Protein AF-A0A7R8VDI5-F1 (afdb_monomer)

Foldseek 3Di:
DKKKWKWDLPPDPVLQFQDCVQQPPNRPPLVSSCVPRVVVLVDPPHDPNGRIDIDDDDPPDDDDDDAQMDMGMDDPDDDDDDDDDDDDPVCLLVVLLCCCVPPVPVSVVVLVVCVVVPVVSNVSSVPHDSVDDPSGDDDPDPDDDDDDDDDDDDDDDDDDDDDDDDDDDDDDDDDDDDDDDDDDDDDDDDDD

Sequence (192 aa):
MTRWCMFPTHTPKDLLKVTPADGGKQRDEAITWFRIIYPRTQLPTWPQDCKPVEILQKPGETVFVPGGWWHVVVNLDTTVAVTQNFCSRTNFPVVWHKTVRGRPKLSRKLYKVFKEKEPSLVAVADSIDVNTDTGVASDSSSGSTSSSSSSSDSSCSSSSEEDSGQESLSAHKKKKSCLAYCESSTLDHAAT

Secondary structure (DSSP, 8-state):
-EEEEEE-TTS-HHHHSPPHHHHGGGTTSHHHHHHHTHHHHTSTTS-GGGPPEEEEEPTT------TT-EEEEEESSS----------TTTHHHHHHHHHHH-HHHHHHHHHHHHHH-HHHHHHHHH--SSS--S---------------------------------------------------------

pLDDT: mean 78.17, std 28.19, range [25.27, 98.56]

InterPro domains:
  IPR003347 JmjC domain [PF02373] (3-86)
  IPR003347 JmjC domain [PS51184] (1-103)
  IPR050910 JMJD6 family arginine demethylases/lysyl-hydroxylases [PTHR12480] (3-163)

Radius of gyration: 26.82 Å; Cα contacts (8 Å, |Δi|>4): 143; chains: 1; bounding box: 60×62×84 Å

Structure (mmCIF, N/CA/C/O backbone):
data_AF-A0A7R8VDI5-F1
#
_entry.id   AF-A0A7R8VDI5-F1
#
loop_
_atom_site.group_PDB
_atom_site.id
_atom_site.type_symbol
_atom_site.label_atom_id
_atom_site.label_alt_id
_atom_site.label_comp_id
_atom_site.label_asym_id
_atom_site.label_entity_id
_atom_site.label_seq_id
_atom_site.pdbx_PDB_ins_code
_atom_site.Cartn_x
_atom_site.Cartn_y
_atom_site.Cartn_z
_atom_site.occupancy
_atom_site.B_iso_or_equiv
_atom_site.auth_seq_id
_atom_site.auth_comp_id
_atom_site.auth_asym_id
_atom_site.auth_atom_id
_atom_site.pdbx_PDB_model_num
ATOM 1 N N . MET A 1 1 ? -2.440 9.668 -17.125 1.00 95.62 1 MET A N 1
ATOM 2 C CA . MET A 1 1 ? -2.503 8.214 -16.887 1.00 95.62 1 MET A CA 1
ATOM 3 C C . MET A 1 1 ? -1.468 7.829 -15.849 1.00 95.62 1 MET A C 1
ATOM 5 O O . MET A 1 1 ? -0.356 8.354 -15.863 1.00 95.62 1 MET A O 1
ATOM 9 N N . THR A 1 2 ? -1.811 6.889 -14.971 1.00 98.25 2 THR A N 1
ATOM 10 C CA . THR A 1 2 ? -0.881 6.365 -13.961 1.00 98.25 2 THR A CA 1
ATOM 11 C C . THR A 1 2 ? -0.693 4.867 -14.134 1.00 98.25 2 THR A C 1
ATOM 13 O O . THR A 1 2 ? -1.614 4.142 -14.516 1.00 98.25 2 THR A O 1
ATOM 16 N N . ARG A 1 3 ? 0.525 4.395 -13.871 1.00 98.50 3 ARG A N 1
ATOM 17 C CA . ARG A 1 3 ? 0.865 2.974 -13.878 1.00 98.50 3 ARG A CA 1
ATOM 18 C C . ARG A 1 3 ? 1.124 2.504 -12.458 1.00 98.50 3 ARG A C 1
ATOM 20 O O . ARG A 1 3 ? 1.915 3.118 -11.744 1.00 98.50 3 ARG A O 1
ATOM 27 N N . TRP A 1 4 ? 0.491 1.399 -12.089 1.00 98.56 4 TRP A N 1
ATOM 28 C CA . TRP A 1 4 ? 0.564 0.803 -10.764 1.00 98.56 4 TRP A CA 1
ATOM 29 C C . TRP A 1 4 ? 1.176 -0.591 -10.824 1.00 98.56 4 TRP A C 1
ATOM 31 O O . TRP A 1 4 ? 0.937 -1.350 -11.766 1.00 98.56 4 TRP A O 1
ATOM 41 N N . CYS A 1 5 ? 1.901 -0.947 -9.770 1.00 98.50 5 CYS A N 1
ATOM 42 C CA . CYS A 1 5 ? 2.168 -2.333 -9.399 1.00 98.50 5 CYS A CA 1
ATOM 43 C C . CYS A 1 5 ? 1.762 -2.527 -7.941 1.00 98.50 5 CYS A C 1
ATOM 45 O O . CYS A 1 5 ? 2.128 -1.715 -7.089 1.00 98.50 5 CYS A O 1
ATOM 47 N N . MET A 1 6 ? 1.009 -3.589 -7.660 1.00 98.19 6 MET A N 1
ATOM 48 C CA . MET A 1 6 ? 0.544 -3.917 -6.315 1.00 98.19 6 MET A CA 1
ATOM 49 C C . MET A 1 6 ? 0.911 -5.345 -5.927 1.00 98.19 6 MET A C 1
ATOM 51 O O . MET A 1 6 ? 0.838 -6.245 -6.762 1.00 98.19 6 MET A O 1
ATOM 55 N N . PHE A 1 7 ? 1.260 -5.556 -4.657 1.00 97.94 7 PHE A N 1
ATOM 56 C CA . PHE A 1 7 ? 1.652 -6.864 -4.134 1.00 97.94 7 PHE A CA 1
ATOM 57 C C . PHE A 1 7 ? 0.920 -7.196 -2.829 1.00 97.94 7 PHE A C 1
ATOM 59 O O . PHE A 1 7 ? 0.677 -6.292 -2.016 1.00 97.94 7 PHE A O 1
ATOM 66 N N . PRO A 1 8 ? 0.603 -8.481 -2.593 1.00 95.38 8 PRO A N 1
ATOM 67 C CA . PRO A 1 8 ? 0.013 -8.935 -1.343 1.00 95.38 8 PRO A CA 1
ATOM 68 C C . PRO A 1 8 ? 0.856 -8.590 -0.111 1.00 95.38 8 PRO A C 1
ATOM 70 O O . PRO A 1 8 ? 2.080 -8.490 -0.160 1.00 95.38 8 PRO A O 1
ATOM 73 N N . THR A 1 9 ? 0.199 -8.498 1.045 1.00 94.69 9 THR A N 1
ATOM 74 C CA . THR A 1 9 ? 0.867 -8.154 2.311 1.00 94.69 9 THR A CA 1
ATOM 75 C C . THR A 1 9 ? 1.946 -9.148 2.756 1.00 94.69 9 THR A C 1
ATOM 77 O O . THR A 1 9 ? 2.813 -8.771 3.541 1.00 94.69 9 THR A O 1
ATOM 80 N N . HIS A 1 10 ? 1.877 -10.406 2.313 1.00 93.94 10 HIS A N 1
ATOM 81 C CA . HIS A 1 10 ? 2.847 -11.438 2.684 1.00 93.94 10 HIS A CA 1
ATOM 82 C C . HIS A 1 10 ? 4.126 -11.367 1.840 1.00 93.94 10 HIS A C 1
ATOM 84 O O . HIS A 1 10 ? 5.096 -12.049 2.163 1.00 93.94 10 HIS A O 1
ATOM 90 N N . THR A 1 11 ? 4.144 -10.565 0.766 1.00 96.00 11 THR A N 1
ATOM 91 C CA . THR A 1 11 ? 5.316 -10.447 -0.099 1.00 96.00 11 THR A CA 1
ATOM 92 C C . THR A 1 11 ? 6.499 -9.892 0.703 1.00 96.00 11 THR A C 1
ATOM 94 O O . THR A 1 11 ? 6.381 -8.808 1.290 1.00 96.00 11 THR A O 1
ATOM 97 N N . PRO A 1 12 ? 7.642 -10.606 0.737 1.00 94.81 12 PRO A N 1
ATOM 98 C CA . PRO A 1 12 ? 8.815 -10.176 1.484 1.00 94.81 12 PRO A CA 1
ATOM 99 C C . PRO A 1 12 ? 9.297 -8.787 1.062 1.00 94.81 12 PRO A C 1
ATOM 101 O O . PRO A 1 12 ? 9.518 -8.512 -0.118 1.00 94.81 12 PRO A O 1
ATOM 104 N N . LYS A 1 13 ? 9.521 -7.918 2.051 1.00 94.25 13 LYS A N 1
ATOM 105 C CA . LYS A 1 13 ? 9.983 -6.538 1.849 1.00 94.25 13 LYS A CA 1
ATOM 106 C C . LYS A 1 13 ? 11.280 -6.461 1.038 1.00 94.25 13 LYS A C 1
ATOM 108 O O . LYS A 1 13 ? 11.415 -5.578 0.195 1.00 94.25 13 LYS A O 1
ATOM 113 N N . ASP A 1 14 ? 12.195 -7.400 1.256 1.00 94.12 14 ASP A N 1
ATOM 114 C CA . ASP A 1 14 ? 13.509 -7.420 0.604 1.00 94.12 14 ASP A CA 1
ATOM 115 C C . ASP A 1 14 ? 13.433 -7.747 -0.895 1.00 94.12 14 ASP A C 1
ATOM 117 O O . ASP A 1 14 ? 14.328 -7.372 -1.647 1.00 94.12 14 ASP A O 1
ATOM 121 N N . LEU A 1 15 ? 12.345 -8.380 -1.357 1.00 95.69 15 LEU A N 1
ATOM 122 C CA . LEU A 1 15 ? 12.096 -8.566 -2.791 1.00 95.69 15 LEU A CA 1
ATOM 123 C C . LEU A 1 15 ? 11.641 -7.271 -3.468 1.00 95.69 15 LEU A C 1
ATOM 125 O O . LEU A 1 15 ? 11.870 -7.084 -4.662 1.00 95.69 15 LEU A O 1
ATOM 129 N N . LEU A 1 16 ? 10.974 -6.389 -2.719 1.00 96.38 16 LEU A N 1
ATOM 130 C CA . LEU A 1 16 ? 10.323 -5.200 -3.265 1.00 96.38 16 LEU A CA 1
ATOM 131 C C . LEU A 1 16 ? 11.126 -3.919 -3.059 1.00 96.38 16 LEU A C 1
ATOM 133 O O . LEU A 1 16 ? 10.919 -2.961 -3.798 1.00 96.38 16 LEU A O 1
ATOM 137 N N . LYS A 1 17 ? 12.012 -3.846 -2.064 1.00 95.88 17 LYS A N 1
ATOM 138 C CA . LYS A 1 17 ? 12.764 -2.619 -1.781 1.00 95.88 17 LYS A CA 1
ATOM 139 C C . LYS A 1 17 ? 14.033 -2.527 -2.611 1.00 95.88 17 LYS A C 1
ATOM 141 O O . LYS A 1 17 ? 14.819 -3.464 -2.700 1.00 95.88 17 LYS A O 1
ATOM 146 N N . VAL A 1 18 ? 14.257 -1.341 -3.170 1.00 96.50 18 VAL A N 1
ATOM 147 C CA . VAL A 1 18 ? 15.523 -1.002 -3.817 1.00 96.50 18 VAL A CA 1
ATOM 148 C C . VAL A 1 18 ? 16.599 -0.896 -2.741 1.00 96.50 18 VAL A C 1
ATOM 150 O O . VAL A 1 18 ? 16.434 -0.193 -1.740 1.00 96.50 18 VAL A O 1
ATOM 153 N N . THR A 1 19 ? 17.712 -1.598 -2.940 1.00 95.38 19 THR A N 1
ATOM 154 C CA . THR A 1 19 ? 18.827 -1.548 -1.994 1.00 95.38 19 THR A CA 1
ATOM 155 C C . THR A 1 19 ? 19.515 -0.175 -2.041 1.00 95.38 19 THR A C 1
ATOM 157 O O . THR A 1 19 ? 19.487 0.506 -3.072 1.00 95.38 19 THR A O 1
ATOM 160 N N . PRO A 1 20 ? 20.184 0.259 -0.957 1.00 94.50 20 PRO A N 1
ATOM 161 C CA . PRO A 1 20 ? 20.962 1.498 -0.980 1.00 94.50 20 PRO A CA 1
ATOM 162 C C . PRO A 1 20 ? 22.058 1.512 -2.057 1.00 94.50 20 PRO A C 1
ATOM 164 O O . PRO A 1 20 ? 22.353 2.576 -2.591 1.00 94.50 20 PRO A O 1
ATOM 167 N N . ALA A 1 21 ? 22.630 0.347 -2.384 1.00 94.69 21 ALA A N 1
ATOM 168 C CA . ALA A 1 21 ? 23.648 0.205 -3.423 1.00 94.69 21 ALA A CA 1
ATOM 169 C C . ALA A 1 21 ? 23.078 0.446 -4.831 1.00 94.69 21 ALA A C 1
ATOM 171 O O . ALA A 1 21 ? 23.697 1.141 -5.630 1.00 94.69 21 ALA A O 1
ATOM 172 N N . ASP A 1 22 ? 21.875 -0.066 -5.105 1.00 93.81 22 ASP A N 1
ATOM 173 C CA . ASP A 1 22 ? 21.239 0.040 -6.422 1.00 93.81 22 ASP A CA 1
ATOM 174 C C . ASP A 1 22 ? 20.599 1.423 -6.659 1.00 93.81 22 ASP A C 1
ATOM 176 O O . ASP A 1 22 ? 20.610 1.951 -7.773 1.00 93.81 22 ASP A O 1
ATOM 180 N N . GLY A 1 23 ? 19.993 2.007 -5.620 1.00 92.25 23 GLY A N 1
ATOM 181 C CA . GLY A 1 23 ? 19.194 3.232 -5.737 1.00 92.25 23 GLY A CA 1
ATOM 182 C C . GLY A 1 23 ? 19.898 4.518 -5.302 1.00 92.25 23 GLY A C 1
ATOM 183 O O . GLY A 1 23 ? 19.440 5.613 -5.641 1.00 92.25 23 GLY A O 1
ATOM 184 N N . GLY A 1 24 ? 20.992 4.419 -4.542 1.00 95.00 24 GLY A N 1
ATOM 185 C CA . GLY A 1 24 ? 21.695 5.575 -3.989 1.00 95.00 24 GLY A CA 1
ATOM 186 C C . GLY A 1 24 ? 20.751 6.534 -3.253 1.00 95.00 24 GLY A C 1
ATOM 187 O O . GLY A 1 24 ? 19.932 6.118 -2.430 1.00 95.00 24 GLY A O 1
ATOM 188 N N . LYS A 1 25 ? 20.844 7.830 -3.580 1.00 94.56 25 LYS A N 1
ATOM 189 C CA . LYS A 1 25 ? 19.984 8.884 -3.009 1.00 94.56 25 LYS A CA 1
ATOM 190 C C . LYS A 1 25 ? 18.527 8.823 -3.491 1.00 94.56 25 LYS A C 1
ATOM 192 O O . LYS A 1 25 ? 17.667 9.342 -2.798 1.00 94.56 25 LYS A O 1
ATOM 197 N N . GLN A 1 26 ? 18.257 8.186 -4.632 1.00 95.38 26 GLN A N 1
ATOM 198 C CA . GLN A 1 26 ? 16.934 8.140 -5.275 1.00 95.38 26 GLN A CA 1
ATOM 199 C C . GLN A 1 26 ? 16.231 6.788 -5.092 1.00 95.38 26 GLN A C 1
ATOM 201 O O . GLN A 1 26 ? 15.339 6.431 -5.860 1.00 95.38 26 GLN A O 1
ATOM 206 N N . ARG A 1 27 ? 16.655 5.985 -4.110 1.00 94.19 27 ARG A N 1
ATOM 207 C CA . ARG A 1 27 ? 16.180 4.603 -3.923 1.00 94.19 27 ARG A CA 1
ATOM 208 C C . ARG A 1 27 ? 14.685 4.486 -3.618 1.00 94.19 27 ARG A C 1
ATOM 210 O O . ARG A 1 27 ? 14.095 3.456 -3.921 1.00 94.19 27 ARG A O 1
ATOM 217 N N . ASP A 1 28 ? 14.101 5.521 -3.021 1.00 95.25 28 ASP A N 1
ATOM 218 C CA . ASP A 1 28 ? 12.702 5.531 -2.588 1.00 95.25 28 ASP A CA 1
ATOM 219 C C . ASP A 1 28 ? 11.763 6.134 -3.659 1.00 95.25 28 ASP A C 1
ATOM 221 O O . ASP A 1 28 ? 10.547 6.151 -3.482 1.00 95.25 28 ASP A O 1
ATOM 225 N N . GLU A 1 29 ? 12.308 6.571 -4.802 1.00 97.69 29 GLU A N 1
ATOM 226 C CA . GLU A 1 29 ? 11.533 7.130 -5.912 1.00 97.69 29 GLU A CA 1
ATOM 227 C C . GLU A 1 29 ? 10.826 6.039 -6.728 1.00 97.69 29 GLU A C 1
ATOM 229 O O . GLU A 1 29 ? 11.421 5.019 -7.096 1.00 97.69 29 GLU A O 1
ATOM 234 N N . ALA A 1 30 ? 9.569 6.286 -7.113 1.00 97.81 30 ALA A N 1
ATOM 235 C CA . ALA A 1 30 ? 8.781 5.335 -7.901 1.00 97.81 30 ALA A CA 1
ATOM 236 C C . ALA A 1 30 ? 9.463 4.972 -9.230 1.00 97.81 30 ALA A C 1
ATOM 238 O O . ALA A 1 30 ? 9.510 3.803 -9.612 1.00 97.81 30 ALA A O 1
ATOM 239 N N . ILE A 1 31 ? 10.051 5.958 -9.916 1.00 97.94 31 ILE A N 1
ATOM 240 C CA . ILE A 1 31 ? 10.771 5.722 -11.173 1.00 97.94 31 ILE A CA 1
ATOM 241 C C . ILE A 1 31 ? 11.993 4.813 -10.976 1.00 97.94 31 ILE A C 1
ATOM 243 O O . ILE A 1 31 ? 12.261 3.953 -11.814 1.00 97.94 31 ILE A O 1
ATOM 247 N N . THR A 1 32 ? 12.700 4.938 -9.850 1.00 98.19 32 THR A N 1
ATOM 248 C CA . THR A 1 32 ? 13.830 4.064 -9.511 1.00 98.19 32 THR A CA 1
ATOM 249 C C . THR A 1 32 ? 13.353 2.635 -9.286 1.00 98.19 32 THR A C 1
ATOM 251 O O . THR A 1 32 ? 13.965 1.695 -9.796 1.00 98.19 32 THR A O 1
ATOM 254 N N . TRP A 1 33 ? 12.222 2.459 -8.599 1.00 98.50 33 TRP A N 1
ATOM 255 C CA . TRP A 1 33 ? 11.603 1.149 -8.412 1.00 98.50 33 TRP A CA 1
ATOM 256 C C . TRP A 1 33 ? 11.217 0.498 -9.749 1.00 98.50 33 TRP A C 1
ATOM 258 O O . TRP A 1 33 ? 11.603 -0.644 -10.008 1.00 98.50 33 TRP A O 1
ATOM 268 N N . PHE A 1 34 ? 10.536 1.235 -10.637 1.00 98.44 34 PHE A N 1
ATOM 269 C CA . PHE A 1 34 ? 10.159 0.746 -11.973 1.00 98.44 34 PHE A CA 1
ATOM 270 C C . PHE A 1 34 ? 11.369 0.465 -12.873 1.00 98.44 34 PHE A C 1
ATOM 272 O O . PHE A 1 34 ? 11.288 -0.369 -13.770 1.00 98.44 34 PHE A O 1
ATOM 279 N N . ARG A 1 35 ? 12.508 1.122 -12.639 1.00 97.94 35 ARG A N 1
ATOM 280 C CA . ARG A 1 35 ? 13.748 0.843 -13.370 1.00 97.94 35 ARG A CA 1
ATOM 281 C C . ARG A 1 35 ? 14.449 -0.425 -12.880 1.00 97.94 35 ARG A C 1
ATOM 283 O O . ARG A 1 35 ? 15.030 -1.139 -13.688 1.00 97.94 35 ARG A O 1
ATOM 290 N N . ILE A 1 36 ? 14.450 -0.678 -11.570 1.00 97.62 36 ILE A N 1
ATOM 291 C CA . ILE A 1 36 ? 15.335 -1.677 -10.945 1.00 97.62 36 ILE A CA 1
ATOM 292 C C . ILE A 1 36 ? 14.592 -2.955 -10.555 1.00 97.62 36 ILE A C 1
ATOM 294 O O . ILE A 1 36 ? 15.084 -4.050 -10.823 1.00 97.62 36 ILE A O 1
ATOM 298 N N . ILE A 1 37 ? 13.430 -2.831 -9.912 1.00 98.12 37 ILE A N 1
ATOM 299 C CA . ILE A 1 37 ? 12.679 -3.968 -9.363 1.00 98.12 37 ILE A CA 1
ATOM 300 C C . ILE A 1 37 ? 11.697 -4.512 -10.392 1.00 98.12 37 ILE A C 1
ATOM 302 O O . ILE A 1 37 ? 11.669 -5.719 -10.609 1.00 98.12 37 ILE A O 1
ATOM 306 N N . TYR A 1 38 ? 10.943 -3.646 -11.075 1.00 98.31 38 TYR A N 1
ATOM 307 C CA . TYR A 1 38 ? 9.920 -4.083 -12.031 1.00 98.31 38 TYR A CA 1
ATOM 308 C C . TYR A 1 38 ? 10.439 -5.060 -13.109 1.00 98.31 38 TYR A C 1
ATOM 310 O O . TYR A 1 38 ? 9.800 -6.086 -13.312 1.00 98.31 38 TYR A O 1
ATOM 318 N N . PRO A 1 39 ? 11.612 -4.871 -13.751 1.00 98.19 39 PRO A N 1
ATOM 319 C CA . PRO A 1 39 ? 12.108 -5.858 -14.715 1.00 98.19 39 PRO A CA 1
ATOM 320 C C . PRO A 1 39 ? 12.353 -7.243 -14.097 1.00 98.19 39 PRO A C 1
ATOM 322 O O . PRO A 1 39 ? 12.181 -8.255 -14.771 1.00 98.19 39 PRO A O 1
ATOM 325 N N . ARG A 1 40 ? 12.709 -7.303 -12.804 1.00 97.62 40 ARG A N 1
ATOM 326 C CA . ARG A 1 40 ? 12.912 -8.564 -12.073 1.00 97.62 40 ARG A CA 1
ATOM 327 C C . ARG A 1 40 ? 11.595 -9.318 -11.889 1.00 97.62 40 ARG A C 1
ATOM 329 O O . ARG A 1 40 ? 11.610 -10.543 -11.923 1.00 97.62 40 ARG A O 1
ATOM 336 N N . THR A 1 41 ? 10.466 -8.613 -11.756 1.00 97.69 41 THR A N 1
ATOM 337 C CA . THR A 1 41 ? 9.140 -9.241 -11.599 1.00 97.69 41 THR A CA 1
ATOM 338 C C . THR A 1 41 ? 8.656 -9.954 -12.860 1.00 97.69 41 THR A C 1
ATOM 340 O O . THR A 1 41 ? 7.802 -10.835 -12.778 1.00 97.69 41 THR A O 1
ATOM 343 N N . GLN A 1 42 ? 9.219 -9.599 -14.017 1.00 97.19 42 GLN A N 1
ATOM 344 C CA . GLN A 1 42 ? 8.898 -10.197 -15.313 1.00 97.19 42 GLN A CA 1
ATOM 345 C C . GLN A 1 42 ? 9.722 -11.461 -15.602 1.00 97.19 42 GLN A C 1
ATOM 347 O O . GLN A 1 42 ? 9.435 -12.183 -16.558 1.00 97.19 42 GLN A O 1
ATOM 352 N N . LEU A 1 43 ? 10.751 -11.747 -14.796 1.00 97.44 43 LEU A N 1
ATOM 353 C CA . LEU A 1 43 ? 11.597 -12.922 -14.984 1.00 97.44 43 LEU A CA 1
ATOM 354 C C . LEU A 1 43 ? 10.859 -14.208 -14.568 1.00 97.44 43 LEU A C 1
ATOM 356 O O . LEU A 1 43 ? 10.125 -14.204 -13.577 1.00 97.44 43 LEU A O 1
ATOM 360 N N . PRO A 1 44 ? 11.109 -15.352 -15.238 1.00 96.38 44 PRO A N 1
ATOM 361 C CA . PRO A 1 44 ? 10.532 -16.643 -14.846 1.00 96.38 44 PRO A CA 1
ATOM 362 C C . PRO A 1 44 ? 10.913 -17.089 -13.429 1.00 96.38 44 PRO A C 1
ATOM 364 O O . PRO A 1 44 ? 10.208 -17.890 -12.823 1.00 96.38 44 PRO A O 1
ATOM 367 N N . THR A 1 45 ? 12.025 -16.571 -12.903 1.00 97.12 45 THR A N 1
ATOM 368 C CA . THR A 1 45 ? 12.523 -16.842 -11.550 1.00 97.12 45 THR A CA 1
ATOM 369 C C . THR A 1 45 ? 11.752 -16.100 -10.459 1.00 97.12 45 THR A C 1
ATOM 371 O O . THR A 1 45 ? 11.966 -16.379 -9.280 1.00 97.12 45 THR A O 1
ATOM 374 N N . TRP A 1 46 ? 10.868 -15.161 -10.814 1.00 97.19 46 TRP A N 1
ATOM 375 C CA . TRP A 1 46 ? 10.065 -14.441 -9.833 1.00 97.19 46 TRP A CA 1
ATOM 376 C C . TRP A 1 46 ? 9.027 -15.370 -9.169 1.00 97.19 46 TRP A C 1
ATOM 378 O O . TRP A 1 46 ? 8.354 -16.132 -9.879 1.00 97.19 46 TRP A O 1
ATOM 388 N N . PRO A 1 47 ? 8.846 -15.313 -7.832 1.00 96.62 47 PRO A N 1
ATOM 389 C CA . PRO A 1 47 ? 7.854 -16.133 -7.137 1.00 96.62 47 PRO A CA 1
ATOM 390 C C . PRO A 1 47 ? 6.434 -15.867 -7.654 1.00 96.62 47 PRO A C 1
ATOM 392 O O . PRO A 1 47 ? 5.986 -14.721 -7.723 1.00 96.62 47 PRO A O 1
ATOM 395 N N . GLN A 1 48 ? 5.725 -16.926 -8.050 1.00 94.31 48 GLN A N 1
ATOM 396 C CA . GLN A 1 48 ? 4.439 -16.800 -8.751 1.00 94.31 48 GLN A CA 1
ATOM 397 C C . GLN A 1 48 ? 3.320 -16.248 -7.858 1.00 94.31 48 GLN A C 1
ATOM 399 O O . GLN A 1 48 ? 2.466 -15.508 -8.336 1.00 94.31 48 GLN A O 1
ATOM 404 N N . ASP A 1 49 ? 3.355 -16.570 -6.569 1.00 95.00 49 ASP A N 1
ATOM 405 C CA . ASP A 1 49 ? 2.455 -16.069 -5.525 1.00 95.00 49 ASP A CA 1
ATOM 406 C C . ASP A 1 49 ? 2.684 -14.585 -5.183 1.00 95.00 49 ASP A C 1
ATOM 408 O O . ASP A 1 49 ? 1.787 -13.918 -4.670 1.00 95.00 49 ASP A O 1
ATOM 412 N N . CYS A 1 50 ? 3.855 -14.047 -5.532 1.00 95.69 50 CYS A N 1
ATOM 413 C CA . CYS A 1 50 ? 4.225 -12.646 -5.344 1.00 95.69 50 CYS A CA 1
ATOM 414 C C . CYS A 1 50 ? 4.256 -11.852 -6.659 1.00 95.69 50 CYS A C 1
ATOM 416 O O . CYS A 1 50 ? 4.906 -10.805 -6.727 1.00 95.69 50 CYS A O 1
ATOM 418 N N . LYS A 1 51 ? 3.617 -12.327 -7.734 1.00 96.31 51 LYS A N 1
ATOM 419 C CA . LYS A 1 51 ? 3.530 -11.553 -8.981 1.00 96.31 51 LYS A CA 1
ATOM 420 C C . LYS A 1 51 ? 2.718 -10.264 -8.781 1.00 96.31 51 LYS A C 1
ATOM 422 O O . LYS A 1 51 ? 1.701 -10.293 -8.086 1.00 96.31 51 LYS A O 1
ATOM 427 N N . PRO A 1 52 ? 3.142 -9.138 -9.385 1.00 97.50 52 PRO A N 1
ATOM 428 C CA . PRO A 1 52 ? 2.414 -7.887 -9.251 1.00 97.50 52 PRO A CA 1
ATOM 429 C C . PRO A 1 52 ? 1.052 -7.958 -9.936 1.00 97.50 52 PRO A C 1
ATOM 431 O O . PRO A 1 52 ? 0.924 -8.471 -11.047 1.00 97.50 52 PRO A O 1
ATOM 434 N N . VAL A 1 53 ? 0.060 -7.326 -9.318 1.00 98.12 53 VAL A N 1
ATOM 435 C CA . VAL A 1 53 ? -1.121 -6.845 -10.036 1.00 98.12 53 VAL A CA 1
ATOM 436 C C . VAL A 1 53 ? -0.739 -5.529 -10.709 1.00 98.12 53 VAL A C 1
ATOM 438 O O . VAL A 1 53 ? -0.374 -4.566 -10.030 1.00 98.12 53 VAL A O 1
ATOM 441 N N . GLU A 1 54 ? -0.795 -5.494 -12.039 1.00 98.31 54 GLU A N 1
ATOM 442 C CA . GLU A 1 54 ? -0.485 -4.303 -12.834 1.00 98.31 54 GLU A CA 1
ATOM 443 C C . GLU A 1 54 ? -1.761 -3.578 -13.262 1.00 98.31 54 GLU A C 1
ATOM 445 O O . GLU A 1 54 ? -2.713 -4.200 -13.734 1.00 98.31 54 GLU A O 1
ATOM 450 N N . ILE A 1 55 ? -1.772 -2.250 -13.119 1.00 98.44 55 ILE A N 1
ATOM 451 C CA . ILE A 1 55 ? -2.911 -1.410 -13.510 1.00 98.44 55 ILE A CA 1
ATOM 452 C C . ILE A 1 55 ? -2.394 -0.225 -14.318 1.00 98.44 55 ILE A C 1
ATOM 454 O O . ILE A 1 55 ? -1.490 0.489 -13.881 1.00 98.44 55 ILE A O 1
ATOM 458 N N . LEU A 1 56 ? -2.996 0.007 -15.482 1.00 98.44 56 LEU A N 1
ATOM 459 C CA . LEU A 1 56 ? -2.855 1.252 -16.228 1.00 98.44 56 LEU A CA 1
ATOM 460 C C . LEU A 1 56 ? -4.143 2.056 -16.048 1.00 98.44 56 LEU A C 1
ATOM 462 O O . LEU A 1 56 ? -5.114 1.836 -16.764 1.00 98.44 56 LEU A O 1
ATOM 466 N N . GLN A 1 57 ? -4.145 2.959 -15.072 1.00 98.56 57 GLN A N 1
ATOM 467 C CA . GLN A 1 57 ? -5.318 3.744 -14.713 1.00 98.56 57 GLN A CA 1
ATOM 468 C C . GLN A 1 57 ? -5.501 4.912 -15.692 1.00 98.56 57 GLN A C 1
ATOM 470 O O . GLN A 1 57 ? -4.607 5.752 -15.890 1.00 98.56 57 GLN A O 1
ATOM 475 N N . LYS A 1 58 ? -6.691 4.977 -16.282 1.00 98.44 58 LYS A N 1
ATOM 476 C CA . LYS A 1 58 ? -7.131 6.021 -17.210 1.00 98.44 58 LYS A CA 1
ATOM 477 C C . LYS A 1 58 ? -7.920 7.126 -16.489 1.00 98.44 58 LYS A C 1
ATOM 479 O O . LYS A 1 58 ? -8.366 6.934 -15.356 1.00 98.44 58 LYS A O 1
ATOM 484 N N . PRO A 1 59 ? -8.098 8.305 -17.117 1.00 98.44 59 PRO A N 1
ATOM 485 C CA . PRO A 1 59 ? -8.917 9.373 -16.547 1.00 98.44 59 PRO A CA 1
ATOM 486 C C . PRO A 1 59 ? -10.338 8.898 -16.214 1.00 98.44 59 PRO A C 1
ATOM 488 O O . PRO A 1 59 ? -10.977 8.234 -17.025 1.00 98.44 59 PRO A O 1
ATOM 491 N N . GLY A 1 60 ? -10.823 9.251 -15.023 1.00 97.88 60 GLY A N 1
ATOM 492 C CA . GLY A 1 60 ? -12.146 8.857 -14.525 1.00 97.88 60 GLY A CA 1
ATOM 493 C C . GLY A 1 60 ? -12.201 7.491 -13.827 1.00 97.88 60 GLY A C 1
ATOM 494 O O . GLY A 1 60 ? -13.173 7.217 -13.128 1.00 97.88 60 GLY A O 1
ATOM 495 N N . GLU A 1 61 ? -11.169 6.651 -13.944 1.00 98.31 61 GLU A N 1
ATOM 496 C CA . GLU A 1 61 ? -11.111 5.369 -13.233 1.00 98.31 61 GLU A CA 1
ATOM 497 C C . GLU A 1 61 ? -10.700 5.556 -11.768 1.00 98.31 61 GLU A C 1
ATOM 499 O O . GLU A 1 61 ? -9.882 6.415 -11.434 1.00 98.31 61 GLU A O 1
ATOM 504 N N . THR A 1 62 ? -11.233 4.713 -10.882 1.00 98.38 62 THR A N 1
ATOM 505 C CA . THR A 1 62 ? -10.911 4.721 -9.448 1.00 98.38 62 THR A CA 1
ATOM 506 C C . THR A 1 62 ? -10.316 3.380 -9.038 1.00 98.38 62 THR A C 1
ATOM 508 O O . THR A 1 62 ? -10.927 2.337 -9.259 1.00 98.38 62 THR A O 1
ATOM 511 N N . VAL A 1 63 ? -9.137 3.410 -8.414 1.00 98.12 63 VAL A N 1
ATOM 512 C CA . VAL A 1 63 ? -8.454 2.215 -7.899 1.00 98.12 63 VAL A CA 1
ATOM 513 C C . VAL A 1 63 ? -8.719 2.083 -6.400 1.00 98.12 63 VAL A C 1
ATOM 515 O O . VAL A 1 63 ? -8.477 3.018 -5.638 1.00 98.12 63 VAL A O 1
ATOM 518 N N . PHE A 1 64 ? -9.191 0.913 -5.965 1.00 97.88 64 PHE A N 1
ATOM 519 C CA . PHE A 1 64 ? -9.275 0.563 -4.547 1.00 97.88 64 PHE A CA 1
ATOM 520 C C . PHE A 1 64 ? -8.016 -0.197 -4.116 1.00 97.88 64 PHE A C 1
ATOM 522 O O . PHE A 1 64 ? -7.699 -1.242 -4.680 1.00 97.88 64 PHE A O 1
ATOM 529 N N . VAL A 1 65 ? -7.324 0.312 -3.092 1.00 97.50 65 VAL A N 1
ATOM 530 C CA . VAL A 1 65 ? -6.132 -0.322 -2.512 1.00 97.50 65 VAL A CA 1
ATOM 531 C C . VAL A 1 65 ? -6.500 -0.959 -1.169 1.00 97.50 65 VAL A C 1
ATOM 533 O O . VAL A 1 65 ? -6.766 -0.229 -0.208 1.00 97.50 65 VAL A O 1
ATOM 536 N N . PRO A 1 66 ? -6.519 -2.301 -1.054 1.00 95.44 66 PRO A N 1
ATOM 537 C CA . PRO A 1 66 ? -6.806 -2.943 0.220 1.00 95.44 66 PRO A CA 1
ATOM 538 C C . PRO A 1 66 ? -5.696 -2.673 1.245 1.00 95.44 66 PRO A C 1
ATOM 540 O O . PRO A 1 66 ? -4.517 -2.543 0.911 1.00 95.44 66 PRO A O 1
ATOM 543 N N . GLY A 1 67 ? -6.070 -2.618 2.526 1.00 94.50 67 GLY A N 1
ATOM 544 C CA . GLY A 1 67 ? -5.118 -2.368 3.608 1.00 94.50 67 GLY A CA 1
ATOM 545 C C . GLY A 1 67 ? -3.977 -3.393 3.633 1.00 94.50 67 GLY A C 1
ATOM 546 O O . GLY A 1 67 ? -4.219 -4.594 3.560 1.00 94.50 67 GLY A O 1
ATOM 547 N N . GLY A 1 68 ? -2.738 -2.907 3.754 1.00 93.88 68 GLY A N 1
ATOM 548 C CA . GLY A 1 68 ? -1.525 -3.734 3.824 1.00 93.88 68 GLY A CA 1
ATOM 549 C C . GLY A 1 68 ? -0.919 -4.154 2.491 1.00 93.88 68 GLY A C 1
ATOM 550 O O . GLY A 1 68 ? 0.145 -4.764 2.494 1.00 93.88 68 GLY A O 1
ATOM 551 N N . TRP A 1 69 ? -1.554 -3.834 1.364 1.00 96.62 69 TRP A N 1
ATOM 552 C CA . TRP A 1 69 ? -0.967 -4.099 0.056 1.00 96.62 69 TRP A CA 1
ATOM 553 C C . TRP A 1 69 ? 0.163 -3.120 -0.244 1.00 96.62 69 TRP A C 1
ATOM 555 O O . TRP A 1 69 ? -0.001 -1.898 -0.137 1.00 96.62 69 TRP A O 1
ATOM 565 N N . TRP A 1 70 ? 1.300 -3.662 -0.674 1.00 97.44 70 TRP A N 1
ATOM 566 C CA . TRP A 1 70 ? 2.367 -2.856 -1.248 1.00 97.44 70 TRP A CA 1
ATOM 567 C C . TRP A 1 70 ? 1.872 -2.275 -2.564 1.00 97.44 70 TRP A C 1
ATOM 569 O O . TRP A 1 70 ? 1.242 -2.981 -3.349 1.00 97.44 70 TRP A O 1
ATOM 579 N N . HIS A 1 71 ? 2.150 -1.002 -2.810 1.00 97.75 71 HIS A N 1
ATOM 580 C CA . HIS A 1 71 ? 1.765 -0.346 -4.048 1.00 97.75 71 HIS A CA 1
ATOM 581 C C . HIS A 1 71 ? 2.784 0.727 -4.419 1.00 97.75 71 HIS A C 1
ATOM 583 O O . HIS A 1 71 ? 3.293 1.448 -3.562 1.00 97.75 71 HIS A O 1
ATOM 589 N N . VAL A 1 72 ? 3.075 0.819 -5.710 1.00 98.38 72 VAL A N 1
ATOM 590 C CA . VAL A 1 72 ? 3.947 1.832 -6.307 1.00 98.38 72 VAL A CA 1
ATOM 591 C C . VAL A 1 72 ? 3.262 2.390 -7.543 1.00 98.38 72 VAL A C 1
ATOM 593 O O . VAL A 1 72 ? 2.656 1.640 -8.311 1.00 98.38 72 VAL A O 1
ATOM 596 N N . VAL A 1 73 ? 3.338 3.709 -7.707 1.00 98.56 73 VAL A N 1
ATOM 597 C CA . VAL A 1 73 ? 2.624 4.451 -8.749 1.00 98.56 73 VAL A CA 1
ATOM 598 C C . VAL A 1 73 ? 3.594 5.373 -9.458 1.00 98.56 73 VAL A C 1
ATOM 600 O O . VAL A 1 73 ? 4.327 6.111 -8.803 1.00 98.56 73 VAL A O 1
ATOM 603 N N . VAL A 1 74 ? 3.583 5.358 -10.788 1.00 98.44 74 VAL A N 1
ATOM 604 C CA . VAL A 1 74 ? 4.306 6.332 -11.609 1.00 98.44 74 VAL A CA 1
ATOM 605 C C . VAL A 1 74 ? 3.336 7.052 -12.542 1.00 98.44 74 VAL A C 1
ATOM 607 O O . VAL A 1 74 ? 2.479 6.430 -13.177 1.00 98.44 74 VAL A O 1
ATOM 610 N N . ASN A 1 75 ? 3.465 8.376 -12.610 1.00 98.50 75 ASN A N 1
ATOM 611 C CA . ASN A 1 75 ? 2.714 9.207 -13.546 1.00 98.50 75 ASN A CA 1
ATOM 612 C C . ASN A 1 75 ? 3.378 9.110 -14.924 1.00 98.50 75 ASN A C 1
ATOM 614 O O . ASN A 1 75 ? 4.584 9.322 -15.037 1.00 98.50 75 ASN A O 1
ATOM 618 N N . LEU A 1 76 ? 2.604 8.771 -15.956 1.00 97.88 76 LEU A N 1
ATOM 619 C CA . LEU A 1 76 ? 3.113 8.639 -17.329 1.00 97.88 76 LEU A CA 1
ATOM 620 C C . LEU A 1 76 ? 3.001 9.944 -18.131 1.00 97.88 76 LEU A C 1
ATOM 622 O O . LEU A 1 76 ? 3.647 10.098 -19.161 1.00 97.88 76 LEU A O 1
ATOM 626 N N . ASP A 1 77 ? 2.170 10.866 -17.658 1.00 97.81 77 ASP A N 1
ATOM 627 C CA . ASP A 1 77 ? 1.895 12.182 -18.228 1.00 97.81 77 ASP A CA 1
ATOM 628 C C . ASP A 1 77 ? 1.496 13.150 -17.092 1.00 97.81 77 ASP A C 1
ATOM 630 O O . ASP A 1 77 ? 1.457 12.772 -15.912 1.00 97.81 77 ASP A O 1
ATOM 634 N N . THR A 1 78 ? 1.176 14.402 -17.432 1.00 98.44 78 THR A N 1
ATOM 635 C CA . THR A 1 78 ? 0.600 15.361 -16.480 1.00 98.44 78 THR A CA 1
ATOM 636 C C . THR A 1 78 ? -0.704 14.812 -15.906 1.00 98.44 78 THR A C 1
ATOM 638 O O . THR A 1 78 ? -1.724 14.737 -16.588 1.00 98.44 78 THR A O 1
ATOM 641 N N . THR A 1 79 ? -0.673 14.450 -14.625 1.00 97.88 79 THR A N 1
ATOM 642 C CA . THR A 1 79 ? -1.778 13.776 -13.942 1.00 97.88 79 THR A CA 1
ATOM 643 C C . THR A 1 79 ? -2.268 14.603 -12.756 1.00 97.88 79 THR A C 1
ATOM 645 O O . THR A 1 79 ? -1.473 15.106 -11.965 1.00 97.88 79 THR A O 1
ATOM 648 N N . VAL A 1 80 ? -3.592 14.675 -12.598 1.00 98.19 80 VAL A N 1
ATOM 649 C CA . VAL A 1 80 ? -4.270 15.193 -11.402 1.00 98.19 80 VAL A CA 1
ATOM 650 C C . VAL A 1 80 ? -5.159 14.087 -10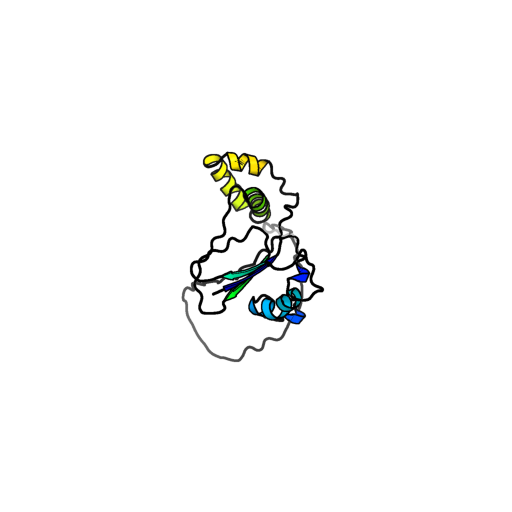.843 1.00 98.19 80 VAL A C 1
ATOM 652 O O . VAL A 1 80 ? -5.906 13.458 -11.590 1.00 98.19 80 VAL A O 1
ATOM 655 N N . ALA A 1 81 ? -5.075 13.838 -9.537 1.00 97.62 81 ALA A N 1
ATOM 656 C CA . ALA A 1 81 ? -5.864 12.817 -8.855 1.00 97.62 81 ALA A CA 1
ATOM 657 C C . ALA A 1 81 ? -6.173 13.232 -7.410 1.00 97.62 81 ALA A C 1
ATOM 659 O O . ALA A 1 81 ? -5.471 14.056 -6.823 1.00 97.62 81 ALA A O 1
ATOM 660 N N . VAL A 1 82 ? -7.208 12.622 -6.830 1.00 98.00 82 VAL A N 1
ATOM 661 C CA . VAL A 1 82 ? -7.566 12.746 -5.411 1.00 98.00 82 VAL A CA 1
ATOM 662 C C . VAL A 1 82 ? -7.595 11.350 -4.801 1.00 98.00 82 VAL A C 1
ATOM 664 O O . VAL A 1 82 ? -8.099 10.413 -5.414 1.00 98.00 82 VAL A O 1
ATOM 667 N N . THR A 1 83 ? -7.055 11.212 -3.592 1.00 97.81 83 THR A N 1
ATOM 668 C CA . THR A 1 83 ? -7.040 9.953 -2.839 1.00 97.81 83 THR A CA 1
ATOM 669 C C . THR A 1 83 ? -7.50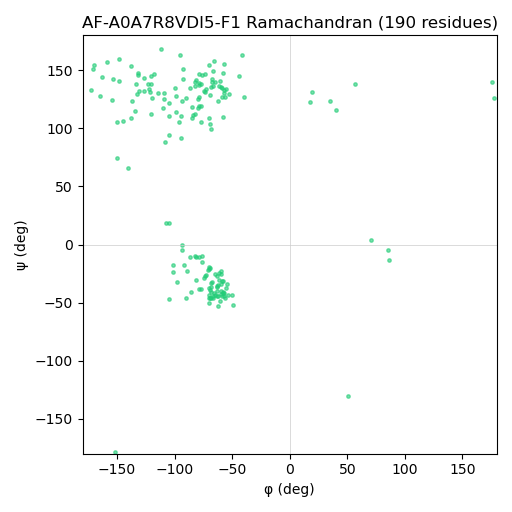1 10.181 -1.404 1.00 97.81 83 THR A C 1
ATOM 671 O O . THR A 1 83 ? -7.278 11.252 -0.835 1.00 97.81 83 THR A O 1
ATOM 674 N N . GLN A 1 84 ? -8.156 9.179 -0.818 1.00 97.81 84 GLN A N 1
ATOM 675 C CA . GLN A 1 84 ? -8.562 9.182 0.583 1.00 97.81 84 GLN A CA 1
ATOM 676 C C . GLN A 1 84 ? -8.287 7.820 1.215 1.00 97.81 84 GLN A C 1
ATOM 678 O O . GLN A 1 84 ? -8.811 6.795 0.784 1.00 97.81 84 GLN A O 1
ATOM 683 N N . ASN A 1 85 ? -7.504 7.830 2.293 1.00 97.00 85 ASN A N 1
ATOM 684 C CA . ASN A 1 85 ? -7.407 6.685 3.188 1.00 97.00 85 ASN A CA 1
ATOM 685 C C . ASN A 1 85 ? -8.635 6.672 4.102 1.00 97.00 85 ASN A C 1
ATOM 687 O O . ASN A 1 85 ? -9.011 7.714 4.639 1.00 97.00 85 ASN A O 1
ATOM 691 N N . PHE A 1 86 ? -9.229 5.501 4.326 1.00 96.75 86 PHE A N 1
ATOM 692 C CA . PHE A 1 86 ? -10.416 5.378 5.167 1.00 96.75 86 PHE A CA 1
ATOM 693 C C . PHE A 1 86 ? -10.359 4.164 6.097 1.00 96.75 86 PHE A C 1
ATOM 695 O O . PHE A 1 86 ? -9.720 3.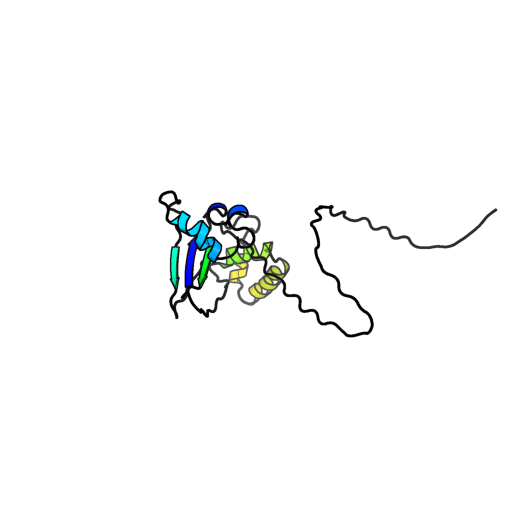146 5.819 1.00 96.75 86 PHE A O 1
ATOM 702 N N . CYS A 1 87 ? -11.068 4.289 7.215 1.00 96.06 87 CYS A N 1
ATOM 703 C CA . CYS A 1 87 ? -11.368 3.195 8.124 1.00 96.06 87 CYS A CA 1
ATOM 704 C C . CYS A 1 87 ? -12.835 2.808 7.923 1.00 96.06 87 CYS A C 1
ATOM 706 O O . CYS A 1 87 ? -13.719 3.651 8.062 1.00 96.06 87 CYS A O 1
ATOM 708 N N . SER A 1 88 ? -13.085 1.557 7.566 1.00 96.19 88 SER A N 1
ATOM 709 C CA . SER A 1 88 ? -14.417 0.973 7.453 1.00 96.19 88 SER A CA 1
ATOM 710 C C . SER A 1 88 ? -14.618 -0.070 8.539 1.00 96.19 88 SER A C 1
ATOM 712 O O . SER A 1 88 ? -13.662 -0.540 9.150 1.00 96.19 88 SER A O 1
ATOM 714 N N . ARG A 1 89 ? -15.860 -0.518 8.732 1.00 95.62 89 ARG A N 1
ATOM 715 C CA . ARG A 1 89 ? -16.163 -1.624 9.652 1.00 95.62 89 ARG A CA 1
ATOM 716 C C . ARG A 1 89 ? -15.350 -2.888 9.342 1.00 95.62 89 ARG A C 1
ATOM 718 O O . ARG A 1 89 ? -14.953 -3.592 10.260 1.00 95.62 89 ARG A O 1
ATOM 725 N N . THR A 1 90 ? -15.058 -3.137 8.064 1.00 95.94 90 THR A N 1
ATOM 726 C CA . THR A 1 90 ? -14.298 -4.308 7.606 1.00 95.94 90 THR A CA 1
ATOM 727 C C . THR A 1 90 ? -12.828 -4.251 8.010 1.00 95.94 90 THR A C 1
ATOM 729 O O . THR A 1 90 ? -12.289 -5.244 8.484 1.00 95.94 90 THR A O 1
ATOM 732 N N . ASN A 1 91 ? -12.159 -3.107 7.826 1.00 95.81 91 ASN A N 1
ATOM 733 C CA . ASN A 1 91 ? -10.732 -2.977 8.149 1.00 95.81 91 ASN A CA 1
ATOM 734 C C . ASN A 1 91 ? -10.477 -2.439 9.569 1.00 95.81 91 ASN A C 1
ATOM 736 O O . ASN A 1 91 ? -9.324 -2.401 10.009 1.00 95.81 91 ASN A O 1
ATOM 740 N N . PHE A 1 92 ? -11.541 -2.073 10.293 1.00 96.12 92 PHE A N 1
ATOM 741 C CA . PHE A 1 92 ? -11.484 -1.520 11.639 1.00 96.12 92 PHE A CA 1
ATOM 742 C C . PHE A 1 92 ? -10.618 -2.336 12.601 1.00 96.12 92 PHE A C 1
ATOM 744 O O . PHE A 1 92 ? -9.814 -1.707 13.286 1.00 96.12 92 PHE A O 1
ATOM 751 N N . PRO A 1 93 ? -10.673 -3.685 12.643 1.00 95.50 93 PRO A N 1
ATOM 752 C CA . PRO A 1 93 ? -9.856 -4.428 13.597 1.00 95.50 93 PRO A CA 1
ATOM 753 C C . PRO A 1 93 ? -8.354 -4.171 13.438 1.00 95.50 93 PRO A C 1
ATOM 755 O O . PRO A 1 93 ? -7.648 -3.886 14.405 1.00 95.50 93 PRO A O 1
ATOM 758 N N . VAL A 1 94 ? -7.874 -4.164 12.192 1.00 95.25 94 VAL A N 1
ATOM 759 C CA . VAL A 1 94 ? -6.466 -3.901 11.868 1.00 95.25 94 VAL A CA 1
ATOM 760 C C . VAL A 1 94 ? -6.113 -2.434 12.121 1.00 95.25 94 VAL A C 1
ATOM 762 O O . VAL A 1 94 ? -5.059 -2.134 12.689 1.00 95.25 94 VAL A O 1
ATOM 765 N N . VAL A 1 95 ? -6.989 -1.503 11.724 1.00 96.25 95 VAL A N 1
ATOM 766 C CA . VAL A 1 95 ? -6.776 -0.062 11.932 1.00 96.25 95 VAL A CA 1
ATOM 767 C C . VAL A 1 95 ? -6.727 0.269 13.421 1.00 96.25 95 VAL A C 1
ATOM 769 O O . VAL A 1 95 ? -5.836 1.002 13.852 1.00 96.25 95 VAL A O 1
ATOM 772 N N . TRP A 1 96 ? -7.643 -0.282 14.216 1.00 96.44 96 TRP A N 1
ATOM 773 C CA . TRP A 1 96 ? -7.702 -0.093 15.660 1.00 96.44 96 TRP A CA 1
ATOM 774 C C . TRP A 1 96 ? -6.442 -0.629 16.330 1.00 96.44 96 TRP A C 1
ATOM 776 O O . TRP A 1 96 ? -5.747 0.138 16.999 1.00 96.44 96 TRP A O 1
ATOM 786 N N . HIS A 1 97 ? -6.081 -1.886 16.051 1.00 95.69 97 HIS A N 1
ATOM 787 C CA . HIS A 1 97 ? -4.856 -2.515 16.544 1.00 95.69 97 HIS A CA 1
ATOM 788 C C . HIS A 1 97 ? -3.623 -1.621 16.314 1.00 95.69 97 HIS A C 1
ATOM 790 O O . HIS A 1 97 ? -2.887 -1.274 17.244 1.00 95.69 97 HIS A O 1
ATOM 796 N N . LYS A 1 98 ? -3.426 -1.158 15.072 1.00 94.19 98 LYS A N 1
ATOM 797 C CA . LYS A 1 98 ? -2.287 -0.302 14.704 1.00 94.19 98 LYS A CA 1
ATOM 798 C C . LYS A 1 98 ? -2.370 1.093 15.326 1.00 94.19 98 LYS A C 1
ATOM 800 O O . LYS A 1 98 ? -1.349 1.639 15.744 1.00 94.19 98 LYS A O 1
ATOM 805 N N . THR A 1 99 ? -3.567 1.667 15.438 1.00 96.12 99 THR A N 1
ATOM 806 C CA . THR A 1 99 ? -3.774 3.001 16.024 1.00 96.12 99 THR A CA 1
ATOM 807 C C . THR A 1 99 ? -3.504 3.003 17.524 1.00 96.12 99 THR A C 1
ATOM 809 O O . THR A 1 99 ? -2.901 3.953 18.023 1.00 96.12 99 THR A O 1
ATOM 812 N N . VAL A 1 100 ? -3.890 1.949 18.248 1.00 95.88 100 VAL A N 1
ATOM 813 C CA . VAL A 1 100 ? -3.594 1.820 19.681 1.00 95.88 100 VAL A CA 1
ATOM 814 C C . VAL A 1 100 ? -2.086 1.776 19.917 1.00 95.88 100 VAL A C 1
ATOM 816 O O . VAL A 1 100 ? -1.602 2.506 20.780 1.00 95.88 100 VAL A O 1
ATOM 819 N N . ARG A 1 101 ? -1.339 1.004 19.115 1.00 93.12 101 ARG A N 1
ATOM 820 C CA . ARG A 1 101 ? 0.128 0.890 19.228 1.00 93.12 101 ARG A CA 1
ATOM 821 C C . ARG A 1 101 ? 0.851 2.166 18.806 1.00 93.12 101 ARG A C 1
ATOM 823 O O . ARG A 1 101 ? 1.701 2.665 19.535 1.00 93.12 101 ARG A O 1
ATOM 830 N N . GLY A 1 102 ? 0.520 2.701 17.633 1.00 94.88 102 GLY A N 1
ATOM 831 C CA . GLY A 1 102 ? 1.237 3.833 17.043 1.00 94.88 102 GLY A CA 1
ATOM 832 C C . GLY A 1 102 ? 0.816 5.196 17.594 1.00 94.88 102 GLY A C 1
ATOM 833 O O . GLY A 1 102 ? 1.624 6.122 17.639 1.00 94.88 102 GLY A O 1
ATOM 834 N N . ARG A 1 103 ? -0.450 5.358 18.007 1.00 96.50 103 ARG A N 1
A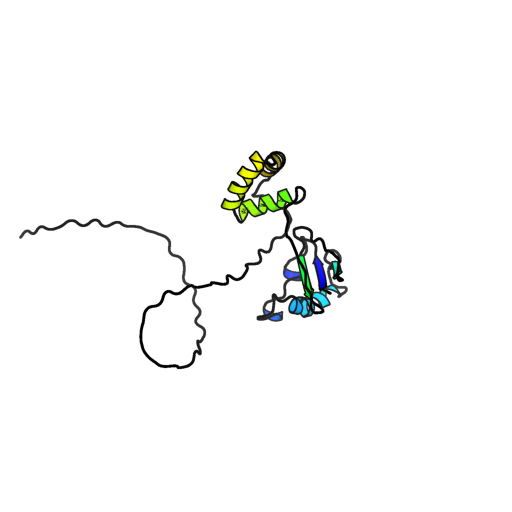TOM 835 C CA . ARG A 1 103 ? -1.020 6.646 18.448 1.00 96.50 103 ARG A CA 1
ATOM 836 C C . ARG A 1 103 ? -1.953 6.492 19.670 1.00 96.50 103 ARG A C 1
ATOM 838 O O . ARG A 1 103 ? -3.133 6.848 19.584 1.00 96.50 103 ARG A O 1
ATOM 845 N N . PRO A 1 104 ? -1.444 6.100 20.858 1.00 95.88 104 PRO A N 1
ATOM 846 C CA . PRO A 1 104 ? -2.278 5.782 22.028 1.00 95.88 104 PRO A CA 1
ATOM 847 C C . PRO A 1 104 ? -3.180 6.927 22.528 1.00 95.88 104 PRO A C 1
ATOM 849 O O . PRO A 1 104 ? -4.254 6.708 23.082 1.00 95.88 104 PRO A O 1
ATOM 852 N N . LYS A 1 105 ? -2.747 8.187 22.378 1.00 97.62 105 LYS A N 1
ATOM 853 C CA . LYS A 1 105 ? -3.563 9.352 22.775 1.00 97.62 105 LYS A CA 1
ATOM 854 C C . LYS A 1 105 ? -4.768 9.538 21.849 1.00 97.62 105 LYS A C 1
ATOM 856 O O . LYS A 1 105 ? -5.837 9.920 22.320 1.00 97.62 105 LYS A O 1
ATOM 861 N N . LEU A 1 106 ? -4.583 9.284 20.551 1.00 97.25 106 LEU A N 1
ATOM 862 C CA . LEU A 1 106 ? -5.649 9.368 19.557 1.00 97.25 106 LEU A CA 1
ATOM 863 C C . LEU A 1 106 ? -6.652 8.236 19.762 1.00 97.25 106 LEU A C 1
ATOM 865 O O . LEU A 1 106 ? -7.845 8.515 19.813 1.00 97.25 106 LEU A O 1
ATOM 869 N N . SER A 1 107 ? -6.177 7.000 19.950 1.00 96.75 107 SER A N 1
ATOM 870 C CA . SER A 1 107 ? -7.058 5.845 20.150 1.00 96.75 107 SER A CA 1
ATOM 871 C C . SER A 1 107 ? -8.000 6.056 21.337 1.00 96.75 107 SER A C 1
ATOM 873 O O . SER A 1 107 ? -9.205 5.904 21.187 1.00 96.75 107 SER A O 1
ATOM 875 N N . ARG A 1 108 ? -7.501 6.541 22.483 1.00 97.12 108 ARG A N 1
ATOM 876 C CA . ARG A 1 108 ? -8.349 6.847 23.651 1.00 97.12 108 ARG A CA 1
ATOM 877 C C . ARG A 1 108 ? -9.427 7.894 23.376 1.00 97.12 108 ARG A C 1
ATOM 879 O O . ARG A 1 108 ? -10.533 7.767 23.889 1.00 97.12 108 ARG A O 1
ATOM 886 N N . LYS A 1 109 ? -9.115 8.946 22.610 1.00 97.56 109 LYS A N 1
ATOM 887 C CA . LYS A 1 109 ? -10.114 9.961 22.233 1.00 97.56 109 LYS A CA 1
ATOM 888 C C . LYS A 1 109 ? -11.155 9.368 21.288 1.00 97.56 109 LYS A C 1
ATOM 890 O O . LYS A 1 109 ? -12.345 9.554 21.508 1.00 97.56 109 LYS A O 1
ATOM 895 N N . LEU A 1 110 ? -10.698 8.626 20.284 1.00 96.06 110 LEU A N 1
ATOM 896 C CA . LEU A 1 110 ? -11.553 8.004 19.284 1.00 96.06 110 LEU A CA 1
ATOM 897 C C . LEU A 1 110 ? -12.498 6.963 19.909 1.00 96.06 110 LEU A C 1
ATOM 899 O O . LEU A 1 110 ? -13.681 6.954 19.599 1.00 96.06 110 LEU A O 1
ATOM 903 N N . TYR A 1 111 ? -12.010 6.171 20.867 1.00 96.75 111 TYR A N 1
ATOM 904 C CA . TYR A 1 111 ? -12.814 5.209 21.624 1.00 96.75 111 TYR A CA 1
ATOM 905 C C . TYR A 1 111 ? -13.994 5.861 22.349 1.00 96.75 111 TYR A C 1
ATOM 907 O O . TYR A 1 111 ? -15.108 5.350 22.299 1.00 96.75 111 TYR A O 1
ATOM 915 N N . LYS A 1 112 ? -13.769 7.014 22.999 1.00 97.12 112 LYS A N 1
ATOM 916 C CA . LYS A 1 112 ? -14.844 7.757 23.678 1.00 97.12 112 LYS A CA 1
ATOM 917 C C . LYS A 1 112 ? -15.942 8.160 22.695 1.00 97.12 112 LYS A C 1
ATOM 919 O O . LYS A 1 112 ? -17.114 7.973 22.991 1.00 97.12 112 LYS A O 1
ATOM 924 N N . VAL A 1 113 ? -15.551 8.633 21.511 1.00 97.00 113 VAL A N 1
ATOM 925 C CA . VAL A 1 113 ? -16.498 8.992 20.447 1.00 97.00 113 VAL A CA 1
ATOM 926 C C . VAL A 1 113 ? -17.246 7.758 19.936 1.00 97.00 113 VAL A C 1
ATOM 928 O O . VAL A 1 113 ? -18.463 7.812 19.786 1.00 97.00 113 VAL A O 1
ATOM 931 N N . PHE A 1 114 ? -16.564 6.628 19.718 1.00 96.00 114 PHE A N 1
ATOM 932 C CA . PHE A 1 114 ? -17.231 5.390 19.300 1.00 96.00 114 PHE A CA 1
ATOM 933 C C . PHE A 1 114 ? -18.210 4.866 20.344 1.00 96.00 114 PHE A C 1
ATOM 935 O O . PHE A 1 114 ? -19.282 4.401 19.976 1.00 96.00 114 PHE A O 1
ATOM 942 N N . LYS A 1 115 ? -17.912 5.008 21.637 1.00 95.56 115 LYS A N 1
ATOM 943 C CA . LYS A 1 115 ? -18.836 4.612 22.705 1.00 95.56 115 LYS A CA 1
ATOM 944 C C . LYS A 1 115 ? -20.171 5.354 22.637 1.00 95.56 115 LYS A C 1
ATOM 946 O O . LYS A 1 115 ? -21.200 4.772 22.958 1.00 95.56 115 LYS A O 1
ATOM 951 N N . GLU A 1 116 ? -20.155 6.609 22.202 1.00 96.31 116 GLU A N 1
ATOM 952 C CA . GLU A 1 116 ? -21.362 7.426 22.052 1.00 96.31 116 GLU A CA 1
ATOM 953 C C . GLU A 1 116 ? -22.051 7.226 20.697 1.00 96.31 116 GLU A C 1
ATOM 955 O O . GLU A 1 116 ? -23.277 7.201 20.626 1.00 96.31 116 GLU A O 1
ATOM 960 N N . LYS A 1 117 ? -21.277 7.126 19.610 1.00 96.75 117 LYS A N 1
ATOM 961 C CA . LYS A 1 117 ? -21.804 7.169 18.236 1.00 96.75 117 LYS A CA 1
ATOM 962 C C . LYS A 1 117 ? -22.004 5.800 17.599 1.00 96.75 117 LYS A C 1
ATOM 964 O O . LYS A 1 117 ? -22.905 5.647 16.783 1.00 96.75 117 LYS A O 1
ATOM 969 N N . GLU A 1 118 ? -21.171 4.821 17.937 1.00 95.31 118 GLU A N 1
ATOM 970 C CA . GLU A 1 118 ? -21.184 3.500 17.309 1.00 95.31 118 GLU A CA 1
ATOM 971 C C . GLU A 1 118 ? -20.716 2.394 18.279 1.00 95.31 118 GLU A C 1
ATOM 973 O O . GLU A 1 118 ? -19.607 1.862 18.149 1.00 95.31 118 GLU A O 1
ATOM 978 N N . PRO A 1 119 ? -21.560 2.007 19.257 1.00 94.31 119 PRO A N 1
ATOM 979 C CA . PRO A 1 119 ? -21.186 1.045 20.298 1.00 94.31 119 PRO A CA 1
ATOM 980 C C . PRO A 1 119 ? -20.776 -0.337 19.768 1.00 94.31 119 PRO A C 1
ATOM 982 O O . PRO A 1 119 ? -19.992 -1.036 20.406 1.00 94.31 119 PRO A O 1
ATOM 985 N N . SER A 1 120 ? -21.248 -0.736 18.581 1.00 95.25 120 SER A N 1
ATOM 986 C CA . SER A 1 120 ? -20.852 -2.004 17.955 1.00 95.25 120 SER A CA 1
ATOM 987 C C . SER A 1 120 ? -19.355 -2.069 17.646 1.00 95.25 120 SER A C 1
ATOM 989 O O . SER A 1 120 ? -18.755 -3.132 17.770 1.00 95.25 120 SER A O 1
ATOM 991 N N . LEU A 1 121 ? -18.729 -0.944 17.277 1.00 95.00 121 LEU A N 1
ATOM 992 C CA . LEU A 1 121 ? -17.281 -0.895 17.048 1.00 95.00 121 LEU A CA 1
ATOM 993 C C . LEU A 1 121 ? -16.490 -0.974 18.352 1.00 95.00 121 LEU A C 1
ATOM 995 O O . LEU A 1 121 ? -15.365 -1.463 18.342 1.00 95.00 121 LEU A O 1
ATOM 999 N N . VAL A 1 122 ? -17.072 -0.542 19.472 1.00 95.75 122 VAL A N 1
ATOM 1000 C CA . VAL A 1 122 ? -16.445 -0.673 20.792 1.00 95.75 122 VAL A CA 1
ATOM 1001 C C . VAL A 1 122 ? -16.329 -2.138 21.198 1.00 95.75 122 VAL A C 1
ATOM 1003 O O . VAL A 1 122 ? -15.252 -2.560 21.600 1.00 95.75 122 VAL A O 1
ATOM 1006 N N . ALA A 1 123 ? -17.379 -2.937 20.991 1.00 95.00 123 ALA A N 1
ATOM 1007 C CA . ALA A 1 123 ? -17.318 -4.376 21.257 1.00 95.00 123 ALA A CA 1
ATOM 1008 C C . ALA A 1 123 ? -16.198 -5.064 20.453 1.00 95.00 123 ALA A C 1
ATOM 1010 O O . ALA A 1 123 ? -15.458 -5.890 20.984 1.00 95.00 123 ALA A O 1
ATOM 1011 N N . VAL A 1 124 ? -16.024 -4.671 19.186 1.00 95.31 124 VAL A N 1
ATOM 1012 C CA . VAL A 1 124 ? -14.914 -5.152 18.351 1.00 95.31 124 VAL A CA 1
ATOM 1013 C C 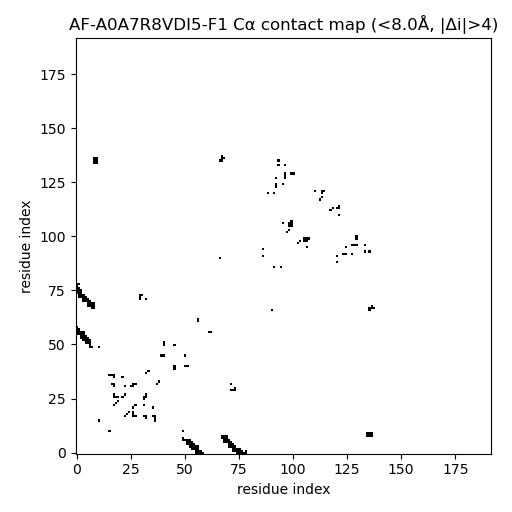. VAL A 1 124 ? -13.570 -4.654 18.891 1.00 95.31 124 VAL A C 1
ATOM 1015 O O . VAL A 1 124 ? -12.643 -5.444 19.029 1.00 95.31 124 VAL A O 1
ATOM 1018 N N . ALA A 1 125 ? -13.462 -3.370 19.238 1.00 95.12 125 ALA A N 1
ATOM 1019 C CA . ALA A 1 125 ? -12.250 -2.766 19.789 1.00 95.12 125 ALA A CA 1
ATOM 1020 C C . ALA A 1 125 ? -11.764 -3.465 21.068 1.00 95.12 125 ALA A C 1
ATOM 1022 O O . ALA A 1 125 ? -10.561 -3.679 21.212 1.00 95.12 125 ALA A O 1
ATOM 1023 N N . ASP A 1 126 ? -12.690 -3.825 21.957 1.00 95.31 126 ASP A N 1
ATOM 1024 C CA . ASP A 1 126 ? -12.407 -4.493 23.230 1.00 95.31 126 ASP A CA 1
ATOM 1025 C C . ASP A 1 126 ? -12.023 -5.969 23.040 1.00 95.31 126 ASP A C 1
ATOM 1027 O O . ASP A 1 126 ? -11.271 -6.518 23.840 1.00 95.31 126 ASP A O 1
ATOM 1031 N N . SER A 1 127 ? -12.497 -6.608 21.963 1.00 94.69 127 SER A N 1
ATOM 1032 C CA . SER A 1 127 ? -12.138 -7.994 21.624 1.00 94.69 127 SER A CA 1
ATOM 1033 C C . SER A 1 127 ? -10.736 -8.154 21.022 1.00 94.69 127 SER A C 1
ATOM 1035 O O . SER A 1 127 ? -10.231 -9.272 20.926 1.00 94.69 127 SER A O 1
ATOM 1037 N N . ILE A 1 128 ? -10.105 -7.059 20.585 1.00 94.00 128 ILE A N 1
ATOM 1038 C CA . ILE A 1 128 ? -8.814 -7.099 19.894 1.00 94.00 128 ILE A CA 1
ATOM 1039 C C . ILE A 1 128 ? -7.674 -7.129 20.907 1.00 94.00 128 ILE A C 1
ATOM 1041 O O . ILE A 1 128 ? -7.440 -6.159 21.629 1.00 94.00 128 ILE A O 1
ATOM 1045 N N . ASP A 1 129 ? -6.891 -8.206 20.877 1.00 91.69 129 ASP A N 1
ATOM 1046 C CA . ASP A 1 129 ? -5.603 -8.242 21.558 1.00 91.69 129 ASP A CA 1
ATOM 1047 C C . ASP A 1 129 ? -4.551 -7.462 20.760 1.00 91.69 129 ASP A C 1
ATOM 1049 O O . ASP A 1 129 ? -4.223 -7.781 19.619 1.00 91.69 129 ASP A O 1
ATOM 1053 N N . VAL A 1 130 ? -4.004 -6.424 21.388 1.00 87.94 130 VAL A N 1
ATOM 1054 C CA . VAL A 1 130 ? -3.035 -5.500 20.788 1.00 87.94 130 VAL A CA 1
ATOM 1055 C C . VAL A 1 130 ? -1.617 -6.087 20.742 1.00 87.94 130 VAL A C 1
ATOM 1057 O O . VAL A 1 130 ? -0.723 -5.517 20.111 1.00 87.94 130 VAL A O 1
ATOM 1060 N N . ASN A 1 131 ? -1.374 -7.209 21.419 1.00 87.44 131 ASN A N 1
ATOM 1061 C CA . ASN A 1 131 ? -0.064 -7.857 21.440 1.00 87.44 131 ASN A CA 1
ATOM 1062 C C . ASN A 1 131 ? 0.119 -8.862 20.298 1.00 87.44 131 ASN A C 1
ATOM 1064 O O . ASN A 1 131 ? 1.257 -9.113 19.902 1.00 87.44 131 ASN A O 1
ATOM 1068 N N . THR A 1 132 ? -0.978 -9.381 19.750 1.00 89.06 132 THR A N 1
ATOM 1069 C CA . THR A 1 132 ? -0.976 -10.370 18.669 1.00 89.06 132 THR A CA 1
ATOM 1070 C C . THR A 1 132 ? -0.784 -9.707 17.299 1.00 89.06 132 THR A C 1
ATOM 1072 O O . THR A 1 132 ? -1.306 -8.627 17.038 1.00 89.06 132 THR A O 1
ATOM 1075 N N . ASP A 1 133 ? -0.017 -10.335 16.401 1.00 84.62 133 ASP A N 1
ATOM 1076 C CA . ASP A 1 133 ? 0.180 -9.811 15.044 1.00 84.62 133 ASP A CA 1
ATOM 1077 C C . ASP A 1 133 ? -1.125 -9.864 14.226 1.00 84.62 133 ASP A C 1
ATOM 1079 O O . ASP A 1 133 ? -1.877 -10.835 14.267 1.00 84.62 133 ASP A O 1
ATOM 1083 N N . THR A 1 134 ? -1.377 -8.815 13.444 1.00 84.56 134 THR A N 1
ATOM 1084 C CA . THR A 1 134 ? -2.533 -8.729 12.536 1.00 84.56 134 THR A CA 1
ATOM 1085 C C . THR A 1 134 ? -2.326 -9.440 11.196 1.00 84.56 134 THR A C 1
ATOM 1087 O O . THR A 1 134 ? -3.266 -9.520 10.412 1.00 84.56 134 THR A O 1
ATOM 1090 N N . GLY A 1 135 ? -1.107 -9.885 10.877 1.00 82.19 135 GLY A N 1
ATOM 1091 C CA . GLY A 1 135 ? -0.734 -10.458 9.578 1.00 82.19 135 GLY A CA 1
ATOM 1092 C C . GLY A 1 135 ? -0.681 -9.437 8.435 1.00 82.19 135 GLY A C 1
ATOM 1093 O O . GLY A 1 135 ? -0.454 -9.803 7.285 1.00 82.19 135 GLY A O 1
ATOM 1094 N N . VAL A 1 136 ? -0.894 -8.151 8.737 1.00 83.25 136 VAL A N 1
ATOM 1095 C CA . VAL A 1 136 ? -0.936 -7.057 7.764 1.00 83.25 136 VAL A CA 1
ATOM 1096 C C . VAL A 1 136 ? 0.295 -6.174 7.941 1.00 83.25 136 VAL A C 1
ATOM 1098 O O . VAL A 1 136 ? 0.444 -5.496 8.962 1.00 83.25 136 VAL A O 1
ATOM 1101 N N . ALA A 1 137 ? 1.132 -6.102 6.913 1.00 73.88 137 ALA A N 1
ATOM 1102 C CA . ALA A 1 137 ? 2.330 -5.278 6.866 1.00 73.88 137 ALA A CA 1
ATOM 1103 C C . ALA A 1 137 ? 1.998 -3.790 7.083 1.00 73.88 137 ALA A C 1
ATOM 1105 O O . ALA A 1 137 ? 0.917 -3.296 6.743 1.00 73.88 137 ALA A O 1
ATOM 1106 N N . SER A 1 138 ? 2.927 -3.064 7.702 1.00 63.28 138 SER A N 1
ATOM 1107 C CA . SER A 1 138 ? 2.855 -1.614 7.866 1.00 63.28 138 SER A CA 1
ATOM 1108 C C . SER A 1 138 ? 4.252 -1.025 7.784 1.00 63.28 138 SER A C 1
ATOM 1110 O O . SER A 1 138 ? 5.020 -1.125 8.734 1.00 63.28 138 SER A O 1
ATOM 1112 N N . ASP A 1 139 ? 4.549 -0.365 6.670 1.00 52.91 139 ASP A N 1
ATOM 1113 C CA . ASP A 1 139 ? 5.654 0.582 6.594 1.00 52.91 139 ASP A CA 1
ATOM 1114 C C . ASP A 1 139 ? 5.072 1.978 6.868 1.00 52.91 139 ASP A C 1
ATOM 1116 O O . ASP A 1 139 ? 4.276 2.504 6.092 1.00 52.91 139 ASP A O 1
ATOM 1120 N N . SER A 1 140 ? 5.409 2.568 8.016 1.00 40.69 140 SER A N 1
ATOM 1121 C CA . SER A 1 140 ? 5.084 3.969 8.295 1.00 40.69 140 SER A CA 1
ATOM 1122 C C . SER A 1 140 ? 5.954 4.856 7.404 1.00 40.69 140 SER A C 1
ATOM 1124 O O . SER A 1 140 ? 7.159 4.956 7.629 1.00 40.69 140 SER A O 1
ATOM 1126 N N . SER A 1 141 ? 5.365 5.507 6.403 1.00 42.41 141 SER A N 1
ATOM 1127 C CA . SER A 1 141 ? 6.042 6.558 5.641 1.00 42.41 141 SER A CA 1
ATOM 1128 C C . SER A 1 141 ? 6.230 7.780 6.544 1.00 42.41 141 SER A C 1
ATOM 1130 O O . SER A 1 141 ? 5.274 8.496 6.843 1.00 42.41 141 SER A O 1
ATOM 1132 N N . SER A 1 142 ? 7.449 8.005 7.031 1.00 34.94 142 SER A N 1
ATOM 1133 C CA . SER A 1 142 ? 7.810 9.214 7.776 1.00 34.94 142 SER A CA 1
ATOM 1134 C C . SER A 1 142 ? 7.791 10.416 6.827 1.00 34.94 142 SER A C 1
ATOM 1136 O O . SER A 1 142 ? 8.722 10.606 6.053 1.00 34.94 142 SER A O 1
ATOM 1138 N N . GLY A 1 143 ? 6.710 11.197 6.852 1.00 34.78 143 GLY A N 1
ATOM 1139 C CA . GLY A 1 143 ? 6.576 12.426 6.069 1.00 34.78 143 GLY A CA 1
ATOM 1140 C C . GLY A 1 143 ? 7.446 13.562 6.612 1.00 34.78 143 GLY A C 1
ATOM 1141 O O . GLY A 1 143 ? 7.475 13.815 7.817 1.00 34.78 143 GLY A O 1
ATOM 1142 N N . SER A 1 144 ? 8.142 14.234 5.700 1.00 36.88 144 SER A N 1
ATOM 1143 C CA . SER A 1 144 ? 8.983 15.413 5.901 1.00 36.88 144 SER A CA 1
ATOM 1144 C C . SER A 1 144 ? 8.214 16.566 6.557 1.00 36.88 144 SER A C 1
ATOM 1146 O O . SER A 1 144 ? 7.167 16.981 6.065 1.00 36.88 144 SER A O 1
ATOM 1148 N N . THR A 1 145 ? 8.730 17.117 7.657 1.00 38.03 145 THR A N 1
ATOM 1149 C CA . THR A 1 145 ? 8.185 18.329 8.287 1.00 38.03 145 THR A CA 1
ATOM 1150 C C . THR A 1 145 ? 8.706 19.575 7.576 1.00 38.03 145 THR A C 1
ATOM 1152 O O . THR A 1 145 ? 9.890 19.891 7.667 1.00 38.03 145 THR A O 1
ATOM 1155 N N . SER A 1 146 ? 7.820 20.303 6.898 1.00 40.88 146 SER A N 1
ATOM 1156 C CA . SER A 1 146 ? 8.048 21.686 6.479 1.00 40.88 146 SER A CA 1
ATOM 1157 C C . SER A 1 146 ? 7.872 22.611 7.687 1.00 40.88 146 SER A C 1
ATOM 1159 O O . SER A 1 146 ? 6.748 22.840 8.136 1.00 40.88 146 SER A O 1
ATOM 1161 N N . SER A 1 147 ? 8.973 23.119 8.234 1.00 41.25 147 SER A N 1
ATOM 1162 C CA . SER A 1 147 ? 8.942 24.123 9.299 1.00 41.25 147 SER A CA 1
ATOM 1163 C C . SER A 1 147 ? 8.803 25.514 8.684 1.00 41.25 147 SER A C 1
ATOM 1165 O O . SER A 1 147 ? 9.738 26.024 8.075 1.00 41.25 147 SER A O 1
ATOM 1167 N N . SER A 1 148 ? 7.636 26.130 8.839 1.00 41.72 148 SER A N 1
ATOM 1168 C CA . SER A 1 148 ? 7.439 27.567 8.645 1.00 41.72 148 SER A CA 1
ATOM 1169 C C . SER A 1 148 ? 7.821 28.292 9.936 1.00 41.72 148 SER A C 1
ATOM 1171 O O . SER A 1 148 ? 7.133 28.146 10.947 1.00 41.72 148 SER A O 1
ATOM 1173 N N . SER A 1 149 ? 8.912 29.053 9.903 1.00 42.91 149 SER A N 1
ATOM 1174 C CA . SER A 1 149 ? 9.349 29.9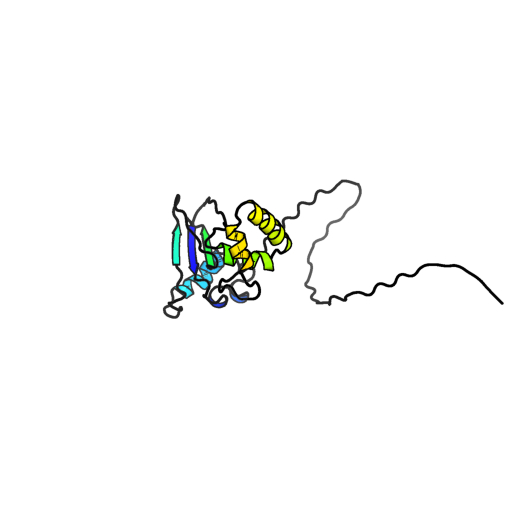02 11.013 1.00 42.91 149 SER A CA 1
ATOM 1175 C C . SER A 1 149 ? 8.895 31.335 10.755 1.00 42.91 149 SER A C 1
ATOM 1177 O O . SER A 1 149 ? 9.351 31.975 9.812 1.00 42.91 149 SER A O 1
ATOM 1179 N N . SER A 1 150 ? 7.987 31.834 11.585 1.00 38.94 150 SER A N 1
ATOM 1180 C CA . SER A 1 150 ? 7.717 33.262 11.744 1.00 38.94 150 SER A CA 1
ATOM 1181 C C . SER A 1 150 ? 8.808 33.868 12.628 1.00 38.94 150 SER A C 1
ATOM 1183 O O . SER A 1 150 ? 8.960 33.443 13.774 1.00 38.94 150 SER A O 1
ATOM 1185 N N . SER A 1 151 ? 9.558 34.832 12.098 1.00 41.75 151 SER A N 1
ATOM 1186 C CA . SER A 1 151 ? 10.611 35.547 12.824 1.00 41.75 151 SER A CA 1
ATOM 1187 C C . SER A 1 151 ? 10.160 36.977 13.090 1.00 41.75 151 SER A C 1
ATOM 1189 O O . SER A 1 151 ? 9.781 37.682 12.161 1.00 41.75 151 SER A O 1
ATOM 1191 N N . SER A 1 152 ? 10.191 37.372 14.360 1.00 38.41 152 SER A N 1
ATOM 1192 C CA . SER A 1 152 ? 10.033 38.754 14.806 1.00 38.41 152 SER A CA 1
ATOM 1193 C C . SER A 1 152 ? 11.365 39.492 14.677 1.00 38.41 152 SER A C 1
ATOM 1195 O O . SER A 1 152 ? 12.421 38.937 14.986 1.00 38.41 152 SER A O 1
ATOM 1197 N N . ASP A 1 153 ? 11.296 40.741 14.236 1.00 38.72 153 ASP A N 1
ATOM 1198 C CA . ASP A 1 153 ? 12.429 41.588 13.875 1.00 38.72 153 ASP A CA 1
ATOM 1199 C C . ASP A 1 153 ? 13.128 42.190 15.101 1.00 38.72 153 ASP A C 1
ATOM 1201 O O . ASP A 1 153 ? 12.459 42.666 16.019 1.00 38.72 153 ASP A O 1
ATOM 1205 N N . SER A 1 154 ? 14.467 42.239 15.093 1.00 36.03 154 SER A N 1
ATOM 1206 C CA . SER A 1 154 ? 15.298 43.253 15.773 1.00 36.03 154 SER A CA 1
ATOM 1207 C C . SER A 1 154 ? 16.748 43.218 15.239 1.00 36.03 154 SER A C 1
ATOM 1209 O O . SER A 1 154 ? 17.375 42.166 15.186 1.00 36.03 154 SER A O 1
ATOM 1211 N N . SER A 1 155 ? 17.221 44.401 14.828 1.00 33.69 155 SER A N 1
ATOM 1212 C CA . SER A 1 155 ? 18.527 44.889 14.304 1.00 33.69 155 SER A CA 1
ATOM 1213 C C . SER A 1 155 ? 19.817 44.364 14.989 1.00 33.69 155 SER A C 1
ATOM 1215 O O . SER A 1 155 ? 19.730 43.961 16.140 1.00 33.69 155 SER A O 1
ATOM 1217 N N . CYS A 1 156 ? 21.064 44.420 14.472 1.00 30.70 156 CYS A N 1
ATOM 1218 C CA . CYS A 1 156 ? 21.744 45.091 13.338 1.00 30.70 156 CYS A CA 1
ATOM 1219 C C . CYS A 1 156 ? 23.196 44.540 13.140 1.00 30.70 156 CYS A C 1
ATOM 1221 O O . CYS A 1 156 ? 23.809 44.128 14.116 1.00 30.70 156 CYS A O 1
ATOM 1223 N N . SER A 1 157 ? 23.719 44.652 11.896 1.00 34.38 157 SER A N 1
ATOM 1224 C CA . SER A 1 157 ? 25.129 44.822 11.409 1.00 34.38 157 SER A CA 1
ATOM 1225 C C . SER A 1 157 ? 26.234 43.799 11.800 1.00 34.38 157 SER A C 1
ATOM 1227 O O . SER A 1 157 ? 26.354 43.449 12.960 1.00 34.38 157 SER A O 1
ATOM 1229 N N . SER A 1 158 ? 27.181 43.324 10.966 1.00 35.25 158 SER A N 1
ATOM 1230 C CA . SER A 1 158 ? 27.642 43.606 9.589 1.00 35.25 158 SER A CA 1
ATOM 1231 C C . SER A 1 158 ? 28.509 42.432 9.057 1.00 35.25 158 SER A C 1
ATOM 1233 O O . SER A 1 158 ? 29.285 41.870 9.822 1.00 35.25 158 SER A O 1
ATOM 1235 N N . SER A 1 159 ? 28.393 42.140 7.750 1.00 33.50 159 SER A N 1
ATOM 1236 C CA . SER A 1 159 ? 29.405 41.665 6.765 1.00 33.50 159 SER A CA 1
ATOM 1237 C C . SER A 1 159 ? 30.472 40.612 7.150 1.00 33.50 159 SER A C 1
ATOM 1239 O O . SER A 1 159 ? 31.415 40.927 7.872 1.00 33.50 159 SER A O 1
ATOM 1241 N N . SER A 1 160 ? 30.450 39.420 6.539 1.00 35.12 160 SER A N 1
ATOM 1242 C CA . SER A 1 160 ? 31.026 39.138 5.203 1.00 35.12 160 SER A CA 1
ATOM 1243 C C . SER A 1 160 ? 30.926 37.642 4.864 1.00 35.12 160 SER A C 1
ATOM 1245 O O . SER A 1 160 ? 31.129 36.786 5.719 1.00 35.12 160 SER A O 1
ATOM 1247 N N . GLU A 1 161 ? 30.598 37.378 3.602 1.00 33.22 161 GLU A N 1
ATOM 1248 C CA . GLU A 1 161 ? 30.513 36.081 2.922 1.00 33.22 161 GLU A CA 1
ATOM 1249 C C . GLU A 1 161 ? 31.863 35.352 2.908 1.00 33.22 161 GLU A C 1
ATOM 1251 O O . GLU A 1 161 ? 32.841 36.003 2.566 1.00 33.22 161 GLU A O 1
ATOM 1256 N N . GLU A 1 162 ? 31.894 34.041 3.192 1.00 34.09 162 GLU A N 1
ATOM 1257 C CA . GLU A 1 162 ? 32.677 33.024 2.460 1.00 34.09 162 GLU A CA 1
ATOM 1258 C C . GLU A 1 162 ? 32.089 31.611 2.695 1.00 34.09 162 GLU A C 1
ATOM 1260 O O . GLU A 1 162 ? 31.341 31.346 3.636 1.00 34.09 162 GLU A O 1
ATOM 1265 N N . ASP A 1 163 ? 32.400 30.745 1.737 1.00 31.30 163 ASP A N 1
ATOM 1266 C CA . ASP A 1 163 ? 31.666 29.609 1.183 1.00 31.30 163 ASP A CA 1
ATOM 1267 C C . ASP A 1 163 ? 31.647 28.326 2.047 1.00 31.30 163 ASP A C 1
ATOM 1269 O O . ASP A 1 163 ? 32.596 27.980 2.751 1.00 31.30 163 ASP A O 1
ATOM 1273 N N . SER A 1 164 ? 30.531 27.592 1.986 1.00 34.62 164 SER A N 1
ATOM 1274 C CA . SER A 1 164 ? 30.214 26.435 2.833 1.00 34.62 164 SER A CA 1
ATOM 1275 C C . SER A 1 164 ? 30.614 25.108 2.182 1.00 34.62 164 SER A C 1
ATOM 1277 O O . SER A 1 164 ? 29.806 24.448 1.530 1.00 34.62 164 SER A O 1
ATOM 1279 N N . GLY A 1 165 ? 31.836 24.651 2.453 1.00 34.34 165 GLY A N 1
ATOM 1280 C CA . GLY A 1 165 ? 32.258 23.262 2.255 1.00 34.34 165 GLY A CA 1
ATOM 1281 C C . GLY A 1 165 ? 32.429 22.547 3.595 1.00 34.34 165 GLY A C 1
ATOM 1282 O O . GLY A 1 165 ? 33.524 22.553 4.145 1.00 34.34 165 GLY A O 1
ATOM 1283 N N . GLN A 1 166 ? 31.372 21.938 4.149 1.00 35.28 166 GLN A N 1
ATOM 1284 C CA . GLN A 1 166 ? 31.507 21.126 5.366 1.00 35.28 166 GLN A CA 1
ATOM 1285 C C . GLN A 1 166 ? 31.656 19.639 5.056 1.00 35.28 166 GLN A C 1
ATOM 1287 O O . GLN A 1 166 ? 30.713 18.924 4.711 1.00 35.28 166 GLN A O 1
ATOM 1292 N N . GLU A 1 167 ? 32.904 19.218 5.231 1.00 28.70 167 GLU A N 1
ATOM 1293 C CA . GLU A 1 167 ? 33.358 17.868 5.501 1.00 28.70 167 GLU A CA 1
ATOM 1294 C C . GLU A 1 167 ? 32.529 17.131 6.559 1.00 28.70 167 GLU A C 1
ATOM 1296 O O . GLU A 1 167 ? 32.076 17.657 7.577 1.00 28.70 167 GLU A O 1
ATOM 1301 N N . SER A 1 168 ? 32.429 15.837 6.289 1.00 33.53 168 SER A N 1
ATOM 1302 C CA . SER A 1 168 ? 32.059 14.731 7.154 1.00 33.53 168 SER A CA 1
ATOM 1303 C C . SER A 1 168 ? 32.643 14.822 8.566 1.00 33.53 168 SER A C 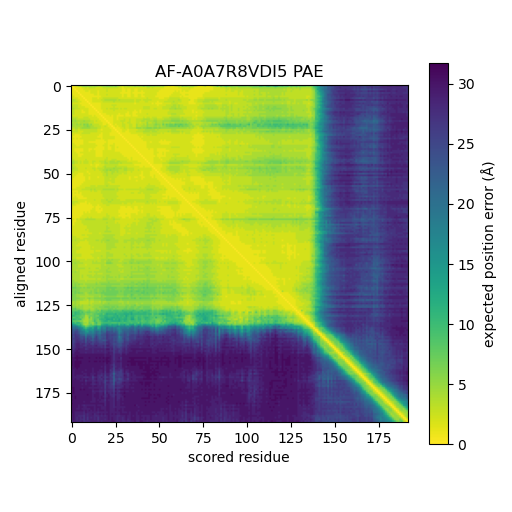1
ATOM 1305 O O . SER A 1 168 ? 33.858 14.796 8.718 1.00 33.53 168 SER A O 1
ATOM 1307 N N . LEU A 1 169 ? 31.805 14.724 9.604 1.00 33.69 169 LEU A N 1
ATOM 1308 C CA . LEU A 1 169 ? 32.231 14.186 10.899 1.00 33.69 169 LEU A CA 1
ATOM 1309 C C . LEU A 1 169 ? 31.164 13.256 11.490 1.00 33.69 169 LEU A C 1
ATOM 1311 O O . LEU A 1 169 ? 30.094 13.649 11.950 1.00 33.69 169 LEU A O 1
ATOM 1315 N N . SER A 1 170 ? 31.505 11.974 11.476 1.00 32.09 170 SER A N 1
ATOM 1316 C CA . SER A 1 170 ? 30.949 10.915 12.308 1.00 32.09 170 SER A CA 1
ATOM 1317 C C . SER A 1 170 ? 31.170 11.187 13.800 1.00 32.09 170 SER A C 1
ATOM 1319 O O . SER A 1 170 ? 32.285 11.531 14.174 1.00 32.09 170 SER A O 1
ATOM 1321 N N . ALA A 1 171 ? 30.185 10.890 14.656 1.00 33.22 171 ALA A N 1
ATOM 1322 C CA . ALA A 1 171 ? 30.373 10.081 15.873 1.00 33.22 171 ALA A CA 1
ATOM 1323 C C . ALA A 1 171 ? 29.074 9.970 16.685 1.00 33.22 171 ALA A C 1
ATOM 1325 O O . ALA A 1 171 ? 28.463 10.950 17.100 1.00 33.22 171 ALA A O 1
ATOM 1326 N N . HIS A 1 172 ? 28.690 8.729 16.973 1.00 35.69 172 HIS A N 1
ATOM 1327 C CA . HIS A 1 172 ? 27.707 8.386 17.992 1.00 35.69 172 HIS A CA 1
ATOM 1328 C C . HIS A 1 172 ? 28.156 8.873 19.380 1.00 35.69 172 HIS A C 1
ATOM 1330 O O . HIS A 1 172 ? 29.270 8.555 19.801 1.00 35.69 172 HIS A O 1
ATOM 1336 N N . LYS A 1 173 ? 27.262 9.481 20.177 1.00 32.00 173 LYS A N 1
ATOM 1337 C CA . LYS A 1 173 ? 27.395 9.402 21.644 1.00 32.00 173 LYS A CA 1
ATOM 1338 C C . LYS A 1 173 ? 26.063 9.467 22.406 1.00 32.00 173 LYS A C 1
ATOM 1340 O O . LYS A 1 173 ? 25.436 10.504 22.546 1.00 32.00 173 LYS A O 1
ATOM 1345 N N . LYS A 1 174 ? 25.690 8.274 22.885 1.00 30.89 174 LYS A N 1
ATOM 1346 C CA . LYS A 1 174 ? 24.929 7.882 24.090 1.00 30.89 174 LYS A CA 1
ATOM 1347 C C . LYS A 1 174 ? 24.078 8.937 24.824 1.00 30.89 174 LYS A C 1
ATOM 1349 O O . LYS A 1 174 ? 24.601 9.845 25.461 1.00 30.89 174 LYS A O 1
ATOM 1354 N N . LYS A 1 175 ? 22.778 8.621 24.931 1.00 29.98 175 LYS A N 1
ATOM 1355 C CA . LYS A 1 175 ? 21.880 9.039 26.025 1.00 29.98 175 LYS A CA 1
ATOM 1356 C C . LYS A 1 175 ? 22.488 8.680 27.391 1.00 29.98 175 LYS A C 1
ATOM 1358 O O . LYS A 1 175 ? 22.816 7.517 27.621 1.00 29.98 175 LYS A O 1
ATOM 1363 N N . LYS A 1 176 ? 22.548 9.645 28.312 1.00 30.22 176 LYS A N 1
ATOM 1364 C CA . LYS A 1 176 ? 22.611 9.399 29.761 1.00 30.22 176 LYS A CA 1
ATOM 1365 C C . LYS A 1 176 ? 21.329 9.929 30.405 1.00 30.22 176 LYS A C 1
ATOM 1367 O O . LYS A 1 176 ? 20.899 11.039 30.113 1.00 30.22 176 LYS A O 1
ATOM 1372 N N . SER A 1 177 ? 20.717 9.076 31.218 1.00 26.80 177 SER A N 1
ATOM 1373 C CA . SER A 1 177 ? 19.504 9.311 32.002 1.00 26.80 177 SER A CA 1
ATOM 1374 C C . SER A 1 177 ? 19.865 9.806 33.405 1.00 26.80 177 SER A C 1
ATOM 1376 O O . SER A 1 177 ? 20.845 9.323 33.963 1.00 26.80 177 SER A O 1
ATOM 1378 N N . CYS A 1 178 ? 19.038 10.732 33.907 1.00 25.61 178 CYS A N 1
ATOM 1379 C CA . CYS A 1 178 ? 18.770 11.190 35.280 1.00 25.61 178 CYS A CA 1
ATOM 1380 C C . CYS A 1 178 ? 19.780 10.922 36.407 1.00 25.61 178 CYS A C 1
ATOM 1382 O O . CYS A 1 178 ? 20.058 9.775 36.727 1.00 25.61 178 CYS A O 1
ATOM 1384 N N . LEU A 1 179 ? 20.088 11.987 37.157 1.00 27.98 179 LEU A N 1
ATOM 1385 C CA . LEU A 1 179 ? 19.814 12.079 38.598 1.00 27.98 179 LEU A CA 1
ATOM 1386 C C . LEU A 1 179 ? 19.697 13.565 38.973 1.00 27.98 179 LEU A C 1
ATOM 1388 O O . LEU A 1 179 ? 20.570 14.365 38.648 1.00 27.98 179 LEU A O 1
AT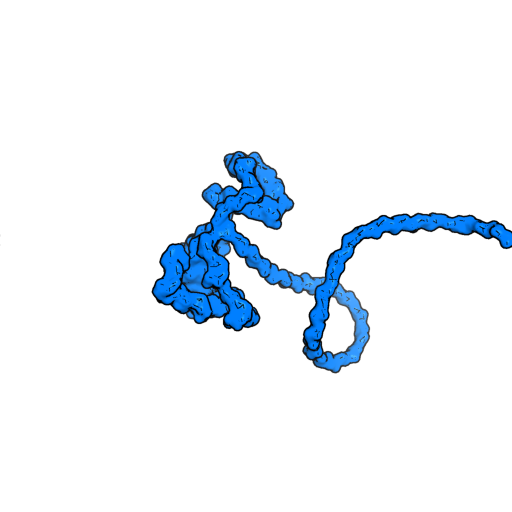OM 1392 N N . ALA A 1 180 ? 18.570 13.926 39.583 1.00 28.61 180 ALA A N 1
ATOM 1393 C CA . ALA A 1 180 ? 18.320 15.243 40.149 1.00 28.61 180 ALA A CA 1
ATOM 1394 C C . ALA A 1 180 ? 18.950 15.309 41.545 1.00 28.61 180 ALA A C 1
ATOM 1396 O O . ALA A 1 180 ? 18.780 14.377 42.331 1.00 28.61 180 ALA A O 1
ATOM 1397 N N . TYR A 1 181 ? 19.626 16.411 41.859 1.00 25.27 181 TYR A N 1
ATOM 1398 C CA . TYR A 1 181 ? 19.933 16.784 43.234 1.00 25.27 181 TYR A CA 1
ATOM 1399 C C . TYR A 1 181 ? 19.613 18.270 43.396 1.00 25.27 181 TYR A C 1
ATOM 1401 O O . TYR A 1 181 ? 20.181 19.114 42.705 1.00 25.27 181 TYR A O 1
ATOM 1409 N N . CYS A 1 182 ? 18.621 18.557 44.239 1.00 26.27 182 CYS A N 1
ATOM 1410 C C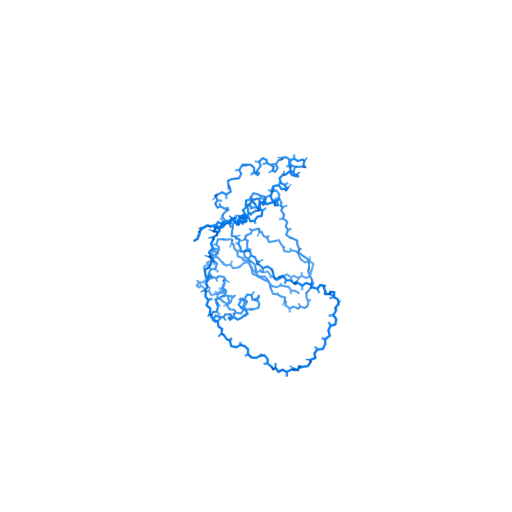A . CYS A 1 182 ? 18.338 19.894 44.745 1.00 26.27 182 CYS A CA 1
ATOM 1411 C C . CYS A 1 182 ? 19.396 20.235 45.791 1.00 26.27 182 CYS A C 1
ATOM 1413 O O . CYS A 1 182 ? 19.609 19.444 46.707 1.00 26.27 182 CYS A O 1
ATOM 1415 N N . GLU A 1 183 ? 19.991 21.420 45.706 1.00 26.67 183 GLU A N 1
ATOM 1416 C CA . GLU A 1 183 ? 20.796 21.972 46.790 1.00 26.67 183 GLU A CA 1
ATOM 1417 C C . GLU A 1 183 ? 20.172 23.302 47.216 1.00 26.67 183 GLU A C 1
ATOM 1419 O O . GLU A 1 183 ? 20.081 24.255 46.442 1.00 26.67 183 GLU A O 1
ATOM 1424 N N . SER A 1 184 ? 19.636 23.310 48.436 1.00 29.45 184 SER A N 1
ATOM 1425 C CA . SER A 1 184 ? 19.118 24.485 49.125 1.00 29.45 184 SER A CA 1
ATOM 1426 C C . SER A 1 184 ? 20.237 25.127 49.939 1.00 29.45 184 SER A C 1
ATOM 1428 O O . SER A 1 184 ? 20.855 24.482 50.781 1.00 29.45 184 SER A O 1
ATOM 1430 N N . SER A 1 185 ? 20.440 26.412 49.691 1.00 26.11 185 SER A N 1
ATOM 1431 C CA . SER A 1 185 ? 21.281 27.355 50.422 1.00 26.11 185 SER A CA 1
ATOM 1432 C C . SER A 1 185 ? 20.897 27.510 51.899 1.00 26.11 185 SER A C 1
ATOM 1434 O O . SER A 1 185 ? 19.732 27.790 52.171 1.00 26.11 185 SER A O 1
ATOM 1436 N N . THR A 1 186 ? 21.880 27.507 52.807 1.00 30.23 186 THR A N 1
ATOM 1437 C CA . THR A 1 186 ? 21.872 28.357 54.017 1.00 30.23 186 THR A CA 1
ATOM 1438 C C . THR A 1 186 ? 23.288 28.670 54.516 1.00 30.23 186 THR A C 1
ATOM 1440 O O . THR A 1 186 ? 24.189 27.842 54.439 1.00 30.23 186 THR A O 1
ATOM 1443 N N . LEU A 1 187 ? 23.404 29.910 54.986 1.00 29.72 187 LEU A N 1
ATOM 1444 C CA . LEU A 1 187 ? 24.544 30.733 55.394 1.00 29.72 187 LEU A CA 1
ATOM 1445 C C . LEU A 1 187 ? 25.343 30.275 56.635 1.00 29.72 187 LEU A C 1
ATOM 1447 O O . LEU A 1 187 ? 24.809 29.604 57.511 1.00 29.72 187 LEU A O 1
ATOM 1451 N N . ASP A 1 188 ? 26.592 30.763 56.671 1.00 28.94 188 ASP A N 1
ATOM 1452 C CA . ASP A 1 188 ? 27.412 31.277 57.789 1.00 28.94 188 ASP A CA 1
ATOM 1453 C C . ASP A 1 188 ? 27.305 30.674 59.204 1.00 28.94 188 ASP A C 1
ATOM 1455 O O . ASP A 1 188 ? 26.294 30.818 59.883 1.00 28.94 188 ASP A O 1
ATOM 1459 N N . HIS A 1 189 ? 28.447 30.213 59.741 1.00 30.92 189 HIS A N 1
ATOM 1460 C CA . HIS A 1 189 ? 29.157 30.953 60.801 1.00 30.92 189 HIS A CA 1
ATOM 1461 C C . HIS A 1 189 ? 30.547 30.377 61.133 1.00 30.92 189 HIS A C 1
ATOM 1463 O O . HIS A 1 189 ? 30.811 29.186 60.994 1.00 30.92 189 HIS A O 1
ATOM 1469 N N . ALA A 1 190 ? 31.425 31.279 61.579 1.00 29.23 190 ALA A N 1
ATOM 1470 C CA . ALA A 1 190 ? 32.831 31.085 61.913 1.00 29.23 190 ALA A CA 1
ATOM 1471 C C . ALA A 1 190 ? 33.067 30.763 63.403 1.00 29.23 190 ALA A C 1
ATOM 1473 O O . ALA A 1 190 ? 32.341 31.255 64.262 1.00 29.23 190 ALA A O 1
ATOM 1474 N N . ALA A 1 191 ? 34.137 30.015 63.682 1.00 28.91 191 ALA A N 1
ATOM 1475 C CA . ALA A 1 191 ? 34.960 29.994 64.903 1.00 28.91 191 ALA A CA 1
ATOM 1476 C C . ALA A 1 191 ? 36.158 29.075 64.569 1.00 28.91 191 ALA A C 1
ATOM 1478 O O . ALA A 1 191 ? 35.943 28.012 63.995 1.00 28.91 191 ALA A O 1
ATOM 1479 N N . THR A 1 192 ? 37.433 29.361 64.813 1.00 33.72 192 THR A N 1
ATOM 1480 C CA . THR A 1 192 ? 38.148 30.338 65.647 1.00 33.72 192 THR A CA 1
ATOM 1481 C C . THR A 1 192 ? 39.543 30.494 65.043 1.00 33.72 192 THR A C 1
ATOM 1483 O O . THR A 1 192 ? 39.983 29.525 64.378 1.00 33.72 192 THR A O 1
#

Mean predicted aligned error: 13.95 Å

Nearest PDB structures (foldseek):
  6mev-assembly7_G  TM=9.852E-01  e=9.029E-14  Homo sapiens
  2dzl-assembly1_A  TM=3.263E-01  e=8.620E+00  Homo sapiens

Organism: Timema douglasi (NCBI:txid61478)

Solvent-accessible surface area (backbone atoms only — not comparable to full-atom values): 13129 Å² total; per-residue (Å²): 67,37,40,37,41,33,34,62,40,82,52,60,64,80,78,73,52,60,48,65,87,81,29,53,95,49,27,88,39,48,69,46,38,58,67,63,44,48,65,52,63,73,39,90,85,40,59,78,93,57,51,65,51,75,44,79,44,50,90,91,64,82,87,86,80,64,89,35,48,47,72,47,64,42,71,79,47,95,69,86,87,87,87,81,91,82,83,47,87,86,52,32,68,59,53,49,43,50,34,45,73,76,36,51,73,55,39,57,55,50,50,57,50,28,57,75,76,40,52,71,57,42,59,54,59,72,69,54,66,73,86,58,84,81,80,56,50,80,84,83,80,83,76,84,83,84,83,84,81,88,80,84,88,81,91,81,89,81,89,83,91,82,83,91,80,83,78,90,79,89,78,91,80,80,92,82,79,88,84,90,79,90,84,83,88,84,82,88,87,89,85,132